Protein AF-A0A6N8CRA8-F1 (afdb_monomer_lite)

Secondary structure (DSSP, 8-state):
-EEEE-HHHHHHTT--GGGPPP-TT-SSTTGGGGEEEEEEEEETTEEEEEEEETTT--EEEEES--HHHHTTHHHHHHHHHHHHHHHTTB-HHHHHHHHHHH-S-EEEE---HHHHHHHHHHHHHHHHTGGG--SS-SEEHHHHHHHHTS-EE-STT-EE-HHHHHHHHHHHHHHTTTT-S----B---EEEEEEEEEETTEEEEEEEEEETT-BHHHHHHHHHHHTT----S--EEEE--TTSPPEEEE-S--HHHHTT--TTT-EEEEGGG-BHHHHTTT-S---

Foldseek 3Di:
DEEAEAPVLCVLLVPDPVQADDPPPCQDPPNLQLYWYWYWDAAPNWIKIWIARRQQRQIWIFTRDDSVVSPVVQVLVLVLVQLLCVLVQFDPVLSVLSDVVSDGYGYHHHDDPVVVVSVVVLVVLCNVVVVQDDPVGRTRRLSSVVQQQDWDDDPPPDIDRSVVSSQVSSQVSVCPVPPDDGDDGGDFDWDFDWAFDPDPPDTDIDTDTDTQSQFQVVVVVVVCVVVVHDPPDWDWKWADDPPDAIEIAGAPDDPVVCVPDDVVRYHYHHRSPHGNNVHCVPGVDMD

Radius of gyration: 21.14 Å; chains: 1; bounding box: 51×52×58 Å

Sequence (287 aa):
MLIQCTKVLLDKIEVKGSELVSSKGYEQFPHSFMAWHANFVTINRRKAIILMNNETRYSVVIYRPNNKDYSKIKDLIYQGITEALRMEGVRKEVIDAYMAKAGKISFSKTASRSMVAKMNNAVREVEFMQDYLDEETKIQRYISIVTGRLIQNCGDNESFYPIEKMLKCLSLVYGQDKKTAAIEVLDIDLYQLKIQINLEGHDIWRRVFVPSTYSFEHLHNIIQTVFDWKNSHLHHFVVEKAEKRPLKIVMDADPEALEYIDPEEIDIRQERFVALEEIFPKFSEII

Structure (mmCIF, N/CA/C/O backbone):
data_AF-A0A6N8CRA8-F1
#
_entry.id   AF-A0A6N8CRA8-F1
#
loop_
_atom_site.group_PDB
_atom_site.id
_atom_site.type_symbol
_atom_site.label_atom_id
_atom_site.label_alt_id
_atom_site.label_comp_id
_atom_site.label_asym_id
_atom_site.label_entity_id
_atom_site.label_seq_id
_atom_site.pdbx_PDB_ins_code
_atom_site.Cartn_x
_atom_site.Cartn_y
_atom_site.Cartn_z
_atom_site.occupancy
_atom_site.B_iso_or_equiv
_atom_site.auth_seq_id
_atom_site.auth_comp_id
_atom_site.auth_asym_id
_atom_site.auth_atom_id
_atom_site.pdbx_PDB_model_num
ATOM 1 N N . MET A 1 1 ? -14.191 -6.327 11.954 1.00 97.81 1 MET A N 1
ATOM 2 C CA . MET A 1 1 ? -12.788 -5.902 11.969 1.00 97.81 1 MET A CA 1
ATOM 3 C C . MET A 1 1 ? -12.698 -4.822 13.015 1.00 97.81 1 MET A C 1
ATOM 5 O O . MET A 1 1 ? -13.524 -3.911 12.976 1.00 97.81 1 MET A O 1
ATOM 9 N N . LEU A 1 2 ? -11.769 -4.928 13.960 1.00 98.38 2 LEU A N 1
ATOM 10 C CA . LEU A 1 2 ? -11.651 -3.919 15.007 1.00 98.38 2 LEU A CA 1
ATOM 11 C C . LEU A 1 2 ? -10.655 -2.834 14.592 1.00 98.38 2 LEU A C 1
ATOM 13 O O . LEU A 1 2 ? -9.499 -3.142 14.316 1.00 98.38 2 LEU A O 1
ATOM 17 N N . ILE A 1 3 ? -11.078 -1.571 14.603 1.00 98.44 3 ILE A N 1
ATOM 18 C CA . ILE A 1 3 ? -10.198 -0.425 14.356 1.00 98.44 3 ILE A CA 1
ATOM 19 C C . ILE A 1 3 ? -10.011 0.354 15.663 1.00 98.44 3 ILE A C 1
ATOM 21 O O . ILE A 1 3 ? -10.943 0.947 16.207 1.00 98.44 3 ILE A O 1
ATOM 25 N N . GLN A 1 4 ? -8.791 0.322 16.187 1.00 97.81 4 GLN A N 1
ATOM 26 C CA . GLN A 1 4 ? -8.392 0.910 17.460 1.00 97.81 4 GLN A CA 1
ATOM 27 C C . GLN A 1 4 ? -7.838 2.312 17.203 1.00 97.81 4 GLN A C 1
ATOM 29 O O . GLN A 1 4 ? -6.685 2.496 16.810 1.00 97.81 4 GLN A O 1
ATOM 34 N N . CYS A 1 5 ? -8.689 3.312 17.389 1.00 97.38 5 CYS A N 1
ATOM 35 C CA . CYS A 1 5 ? -8.427 4.673 16.945 1.00 97.38 5 CYS A CA 1
ATOM 36 C C . CYS A 1 5 ? -7.824 5.535 18.054 1.00 97.38 5 CYS A C 1
ATOM 38 O O . CYS A 1 5 ? -8.209 5.441 19.227 1.00 97.38 5 CYS A O 1
ATOM 40 N N . THR A 1 6 ? -6.934 6.451 17.669 1.00 95.62 6 THR A N 1
ATOM 41 C CA . THR A 1 6 ? -6.572 7.581 18.532 1.00 95.62 6 THR A CA 1
ATOM 42 C C . THR A 1 6 ? -7.783 8.478 18.786 1.00 95.62 6 THR A C 1
ATOM 44 O O . THR A 1 6 ? -8.721 8.528 17.989 1.00 95.62 6 THR A O 1
ATOM 47 N N . LYS A 1 7 ? -7.766 9.214 19.907 1.00 94.38 7 LYS A N 1
ATOM 48 C CA . LYS A 1 7 ? -8.858 10.134 20.264 1.00 94.38 7 LYS A CA 1
ATOM 49 C C . LYS A 1 7 ? -9.133 11.144 19.144 1.00 94.38 7 LYS A C 1
ATOM 51 O O . LYS A 1 7 ? -10.280 11.341 18.779 1.00 94.38 7 LYS A O 1
ATOM 56 N N . VAL A 1 8 ? -8.073 11.700 18.555 1.00 95.19 8 VAL A N 1
ATOM 57 C CA . VAL A 1 8 ? -8.171 12.672 17.456 1.00 95.19 8 VAL A CA 1
ATOM 58 C C . VAL A 1 8 ? -8.927 12.094 16.258 1.00 95.19 8 VAL A C 1
ATOM 60 O O . VAL A 1 8 ? -9.773 12.776 15.687 1.00 95.19 8 VAL A O 1
ATOM 63 N N . LEU A 1 9 ? -8.655 10.837 15.885 1.00 96.31 9 LEU A N 1
ATOM 64 C CA . LEU A 1 9 ? -9.380 10.189 14.797 1.00 96.31 9 LEU A CA 1
ATOM 65 C C . LEU A 1 9 ? -10.849 9.956 15.168 1.00 96.31 9 LEU A C 1
ATOM 67 O O . LEU A 1 9 ? -11.709 10.283 14.359 1.00 96.31 9 LEU A O 1
ATOM 71 N N . LEU A 1 10 ? -11.135 9.444 16.373 1.00 96.50 10 LEU A N 1
ATOM 72 C CA . LEU A 1 10 ? -12.509 9.217 16.852 1.00 96.50 10 LEU A CA 1
ATOM 73 C C . LEU A 1 10 ? -13.348 10.496 16.837 1.00 96.50 10 LEU A C 1
ATOM 75 O O . LEU A 1 10 ? -14.469 10.475 16.334 1.00 96.50 10 LEU A O 1
ATOM 79 N N . ASP A 1 11 ? -12.779 11.598 17.331 1.00 94.12 11 ASP A N 1
ATOM 80 C CA . ASP A 1 11 ? -13.426 12.910 17.336 1.00 94.12 11 ASP A CA 1
ATOM 81 C C . ASP A 1 11 ? -13.717 13.373 15.896 1.00 94.12 11 ASP A C 1
ATOM 83 O O . ASP A 1 11 ? -14.767 13.950 15.626 1.00 94.12 11 ASP A O 1
ATOM 87 N N . LYS A 1 12 ? -12.820 13.075 14.943 1.00 94.44 12 LYS A N 1
ATOM 88 C CA . LYS A 1 12 ? -12.965 13.477 13.537 1.00 94.44 12 LYS A CA 1
ATOM 89 C C . LYS A 1 12 ? -14.012 12.672 12.761 1.00 94.44 12 LYS A C 1
ATOM 91 O O . LYS A 1 12 ? -14.624 13.222 11.850 1.00 94.44 12 LYS A O 1
ATOM 96 N N . ILE A 1 13 ? -14.200 11.395 13.098 1.00 95.25 13 ILE A N 1
ATOM 97 C CA . ILE A 1 13 ? -15.223 10.521 12.491 1.00 95.25 13 ILE A CA 1
ATOM 98 C C . ILE A 1 13 ? -16.550 10.527 13.264 1.00 95.25 13 ILE A C 1
ATOM 100 O O . ILE A 1 13 ? -17.454 9.773 12.917 1.00 95.25 13 ILE A O 1
ATOM 104 N N . GLU A 1 14 ? -16.652 11.355 14.309 1.00 92.94 14 GLU A N 1
ATOM 105 C CA . GLU A 1 14 ? -17.867 11.602 15.098 1.00 92.94 14 GLU A CA 1
ATOM 106 C C . GLU A 1 14 ? -18.487 10.340 15.733 1.00 92.94 14 GLU A C 1
ATOM 108 O O . GLU A 1 14 ? -19.688 10.280 16.001 1.00 92.94 14 GLU A O 1
ATOM 113 N N . VAL A 1 15 ? -17.669 9.322 16.027 1.00 89.44 15 VAL A N 1
ATOM 114 C CA . VAL A 1 15 ? -18.146 8.087 16.667 1.00 89.44 15 VAL A CA 1
ATOM 115 C C . VAL A 1 15 ? -18.389 8.335 18.152 1.00 89.44 15 VAL A C 1
ATOM 117 O O . VAL A 1 15 ? -17.472 8.668 18.909 1.00 89.44 15 VAL A O 1
ATOM 120 N N . LYS A 1 16 ? -19.632 8.130 18.596 1.00 87.38 16 LYS A N 1
ATOM 121 C CA . LYS A 1 16 ? -20.012 8.322 20.000 1.00 87.38 16 LYS A CA 1
ATOM 122 C C . LYS A 1 16 ? -19.379 7.258 20.888 1.00 87.38 16 LYS A C 1
ATOM 124 O O . LYS A 1 16 ? -19.257 6.095 20.515 1.00 87.38 16 LYS A O 1
ATOM 129 N N . GLY A 1 17 ? -19.066 7.629 22.130 1.00 84.69 17 GLY A N 1
ATOM 130 C CA . GLY A 1 17 ? -18.484 6.704 23.108 1.00 84.69 17 GLY A CA 1
ATOM 131 C C . GLY A 1 17 ? -19.324 5.443 23.362 1.00 84.69 17 GLY A C 1
ATOM 132 O O . GLY A 1 17 ? -18.753 4.391 23.621 1.00 84.69 17 GLY A O 1
ATOM 133 N N . SER A 1 18 ? -20.652 5.532 23.236 1.00 87.62 18 SER A N 1
ATOM 134 C CA . SER A 1 18 ? -21.587 4.404 23.360 1.00 87.62 18 SER A CA 1
ATOM 135 C C . SER A 1 18 ? -21.505 3.391 22.214 1.00 87.62 18 SER A C 1
ATOM 137 O O . SER A 1 18 ? -21.967 2.267 22.367 1.00 87.62 18 SER A O 1
ATOM 139 N N . GLU A 1 19 ? -20.948 3.783 21.067 1.00 91.94 19 GLU A N 1
ATOM 140 C CA . GLU A 1 19 ? -20.771 2.925 19.888 1.00 91.94 19 GLU A CA 1
ATOM 141 C C . GLU A 1 19 ? -19.406 2.220 19.888 1.00 91.94 19 GLU A C 1
ATOM 143 O O . GLU A 1 19 ? -19.159 1.334 19.065 1.00 91.94 19 GLU A O 1
ATOM 148 N N . LEU A 1 20 ? -18.508 2.611 20.801 1.00 95.25 20 LEU A N 1
ATOM 149 C CA . LEU A 1 20 ? -17.184 2.018 20.915 1.00 95.25 20 LEU A CA 1
ATOM 150 C C . LEU A 1 20 ? -17.265 0.644 21.574 1.00 95.25 20 LEU A C 1
ATOM 152 O O . LEU A 1 20 ? -17.823 0.482 22.659 1.00 95.25 20 LEU A O 1
ATOM 156 N N . VAL A 1 21 ? -16.630 -0.337 20.943 1.00 95.94 21 VAL A N 1
ATOM 157 C CA . VAL A 1 21 ? -16.497 -1.685 21.495 1.00 95.94 21 VAL A CA 1
ATOM 158 C C . VAL A 1 21 ? -15.222 -1.810 22.332 1.00 95.94 21 VAL A C 1
ATOM 160 O O . VAL A 1 21 ? -14.301 -0.993 22.241 1.00 95.94 21 VAL A O 1
ATOM 163 N N . SER A 1 22 ? -15.159 -2.846 23.168 1.00 92.75 22 SER A N 1
ATOM 164 C CA . SER A 1 22 ? -13.951 -3.169 23.931 1.00 92.75 22 SER A CA 1
ATOM 165 C C . SER A 1 22 ? -12.829 -3.638 23.003 1.00 92.75 22 SER A C 1
ATOM 167 O O . SER A 1 22 ? -13.064 -4.417 22.083 1.00 92.75 22 SER A O 1
ATOM 169 N N . SER A 1 23 ? -11.599 -3.210 23.288 1.00 91.25 23 SER A N 1
ATOM 170 C CA . SER A 1 23 ? -10.391 -3.737 22.646 1.00 91.25 23 SER A CA 1
ATOM 171 C C . SER A 1 23 ? -9.924 -5.076 23.223 1.00 91.25 23 SER A C 1
ATOM 173 O O . SER A 1 23 ? -9.075 -5.719 22.608 1.00 91.25 23 SER A O 1
ATOM 175 N N . LYS A 1 24 ? -10.470 -5.497 24.376 1.00 90.88 24 LYS A N 1
ATOM 176 C CA . LYS A 1 24 ? -10.107 -6.763 25.029 1.00 90.88 24 LYS A CA 1
ATOM 177 C C . LYS A 1 24 ? -10.433 -7.960 24.137 1.00 90.88 24 LYS A C 1
ATOM 179 O O . LYS A 1 24 ? -11.538 -8.038 23.605 1.00 90.88 24 LYS A O 1
ATOM 184 N N . GLY A 1 25 ? -9.503 -8.904 24.046 1.00 90.69 25 GLY A N 1
ATOM 185 C CA . GLY A 1 25 ? -9.614 -10.120 23.237 1.00 90.69 25 GLY A CA 1
ATOM 186 C C . GLY A 1 25 ? -8.932 -10.024 21.869 1.00 90.69 25 GLY A C 1
ATOM 187 O O . GLY A 1 25 ? -8.897 -11.018 21.151 1.00 90.69 25 GLY A O 1
ATOM 188 N N . TYR A 1 26 ? -8.369 -8.862 21.517 1.00 94.12 26 TYR A N 1
ATOM 189 C CA . TYR A 1 26 ? -7.659 -8.612 20.255 1.00 94.12 26 TYR A CA 1
ATOM 190 C C . TYR A 1 26 ? -6.137 -8.481 20.434 1.00 94.12 26 TYR A C 1
ATOM 192 O O . TYR A 1 26 ? -5.441 -7.964 19.561 1.00 94.12 26 TYR A O 1
ATOM 200 N N . GLU A 1 27 ? -5.601 -8.915 21.575 1.00 92.00 27 GLU A N 1
ATOM 201 C CA . GLU A 1 27 ? -4.177 -8.803 21.904 1.00 92.00 27 GLU A CA 1
ATOM 202 C C . GLU A 1 27 ? -3.316 -9.916 21.296 1.00 92.00 27 GLU A C 1
ATOM 204 O O . GLU A 1 27 ? -2.107 -9.739 21.168 1.00 92.00 27 GLU A O 1
ATOM 209 N N . GLN A 1 28 ? -3.917 -11.052 20.935 1.00 93.25 28 GLN A N 1
ATOM 210 C CA . GLN A 1 28 ? -3.209 -12.246 20.469 1.00 93.25 28 GLN A CA 1
ATOM 211 C C . GLN A 1 28 ? -3.798 -12.785 19.166 1.00 93.25 28 GLN A C 1
ATOM 213 O O . GLN A 1 28 ? -4.979 -12.581 18.862 1.00 93.25 28 GLN A O 1
ATOM 218 N N . PHE A 1 29 ? -2.970 -13.509 18.413 1.00 94.06 29 PHE A N 1
ATOM 219 C CA . PHE A 1 29 ? -3.386 -14.200 17.198 1.00 94.06 29 PHE A CA 1
ATOM 220 C C . PHE A 1 29 ? -4.458 -15.262 17.527 1.00 94.06 29 PHE A C 1
ATOM 222 O O . PHE A 1 29 ? -4.317 -15.962 18.530 1.00 94.06 29 PHE A O 1
ATOM 229 N N . PRO A 1 30 ? -5.526 -15.420 16.717 1.00 93.75 30 PRO A N 1
ATOM 230 C CA . PRO A 1 30 ? -5.766 -14.779 15.419 1.00 93.75 30 PRO A CA 1
ATOM 231 C C . PRO A 1 30 ? -6.461 -13.411 15.490 1.00 93.75 30 PRO A C 1
ATOM 233 O O . PRO A 1 30 ? -6.492 -12.698 14.491 1.00 93.75 30 PRO A O 1
ATOM 236 N N . HIS A 1 31 ? -7.012 -13.011 16.638 1.00 95.75 31 HIS A N 1
ATOM 237 C CA . HIS A 1 31 ? -7.801 -11.778 16.738 1.00 95.75 31 HIS A CA 1
ATOM 238 C C . HIS A 1 31 ? -6.959 -10.514 16.528 1.00 95.75 31 HIS A C 1
ATOM 240 O O . HIS A 1 31 ? -7.420 -9.587 15.867 1.00 95.75 31 HIS A O 1
ATOM 246 N N . SER A 1 32 ? -5.707 -10.487 16.997 1.00 96.69 32 SER A N 1
ATOM 247 C CA . SER A 1 32 ? -4.753 -9.406 16.698 1.00 96.69 32 SER A CA 1
ATOM 248 C C . SER A 1 32 ? -4.599 -9.169 15.194 1.00 96.69 32 SER A C 1
ATOM 250 O O . SER A 1 32 ? -4.453 -8.034 14.761 1.00 96.69 32 SER A O 1
ATOM 252 N N . PHE A 1 33 ? -4.709 -10.204 14.363 1.00 97.81 33 PHE A N 1
ATOM 253 C CA . PHE A 1 33 ? -4.610 -10.062 12.913 1.00 97.81 33 PHE A CA 1
ATOM 254 C C . PHE A 1 33 ? -5.860 -9.419 12.280 1.00 97.81 33 PHE A C 1
ATOM 256 O O . PHE A 1 33 ? -5.789 -8.793 11.219 1.00 97.81 33 PHE A O 1
ATOM 263 N N . MET A 1 34 ? -7.005 -9.519 12.958 1.00 97.50 34 MET A N 1
ATOM 264 C CA . MET A 1 34 ? -8.284 -8.899 12.585 1.00 97.50 34 MET A CA 1
ATOM 265 C C . MET A 1 34 ? -8.464 -7.492 13.182 1.00 97.50 34 MET A C 1
ATOM 267 O O . MET A 1 34 ? -9.527 -6.877 13.014 1.00 97.50 34 MET A O 1
ATOM 271 N N . ALA A 1 35 ? -7.448 -6.994 13.891 1.00 98.00 35 ALA A N 1
ATOM 272 C CA . ALA A 1 35 ? -7.419 -5.668 14.483 1.00 98.00 35 ALA A CA 1
ATOM 273 C C . ALA A 1 35 ? -6.337 -4.784 13.860 1.00 98.00 35 ALA A C 1
ATOM 275 O O . ALA A 1 35 ? -5.232 -5.224 13.543 1.00 98.00 35 ALA A O 1
ATOM 276 N N . TRP A 1 36 ? -6.663 -3.503 13.746 1.00 98.50 36 TRP A N 1
ATOM 277 C CA . TRP A 1 36 ? -5.772 -2.467 13.242 1.00 98.50 36 TRP A CA 1
ATOM 278 C C . TRP A 1 36 ? -5.763 -1.296 14.213 1.00 98.50 36 TRP A C 1
ATOM 280 O O . TRP A 1 36 ? -6.810 -0.936 14.748 1.00 98.50 36 TRP A O 1
ATOM 290 N N . HIS A 1 37 ? -4.612 -0.666 14.419 1.00 98.06 37 HIS A N 1
ATOM 291 C CA . HIS A 1 37 ? -4.563 0.673 14.998 1.00 98.06 37 HIS A CA 1
ATOM 292 C C . HIS A 1 37 ? -4.692 1.707 13.892 1.00 98.06 37 HIS A C 1
ATOM 294 O O . HIS A 1 37 ? -4.149 1.513 12.809 1.00 98.06 37 HIS A O 1
ATOM 300 N N . ALA A 1 38 ? -5.389 2.805 14.175 1.00 98.19 38 ALA A N 1
ATOM 301 C CA . ALA A 1 38 ? -5.525 3.912 13.242 1.00 98.19 38 ALA A CA 1
ATOM 302 C C . ALA A 1 38 ? -5.208 5.250 13.915 1.00 98.19 38 ALA A C 1
ATOM 304 O O . ALA A 1 38 ? -5.687 5.543 15.017 1.00 98.19 38 ALA A O 1
ATOM 305 N N . ASN A 1 39 ? -4.411 6.075 13.237 1.00 97.94 39 ASN A N 1
ATOM 306 C CA . ASN A 1 39 ? -4.032 7.404 13.701 1.00 97.94 39 ASN A CA 1
ATOM 307 C C . ASN A 1 39 ? -4.326 8.464 12.635 1.00 97.94 39 ASN A C 1
ATOM 309 O O . ASN A 1 39 ? -4.134 8.220 11.447 1.00 97.94 39 ASN A O 1
ATOM 313 N N . PHE A 1 40 ? -4.772 9.641 13.074 1.00 97.75 40 PHE A N 1
ATOM 314 C CA . PHE A 1 40 ? -4.993 10.809 12.227 1.00 97.75 40 PHE A CA 1
ATOM 315 C C . PHE A 1 40 ? -3.842 11.794 12.415 1.00 97.75 40 PHE A C 1
ATOM 317 O O . PHE A 1 40 ? -3.688 12.375 13.491 1.00 97.75 40 PHE A O 1
ATOM 324 N N . VAL A 1 41 ? -3.036 11.975 11.373 1.00 97.56 41 VAL A N 1
ATOM 325 C CA . VAL A 1 41 ? -1.783 12.740 11.415 1.00 97.56 41 VAL A CA 1
ATOM 326 C C . VAL A 1 41 ? -1.729 13.784 10.302 1.00 97.56 41 VAL A C 1
ATOM 328 O O . VAL A 1 41 ? -2.644 13.902 9.481 1.00 97.56 41 VAL A O 1
ATOM 331 N N . THR A 1 42 ? -0.681 14.608 10.312 1.00 97.00 42 THR A N 1
ATOM 332 C CA . THR A 1 42 ? -0.409 15.579 9.248 1.00 97.00 42 THR A CA 1
ATOM 333 C C . THR A 1 42 ? 0.961 15.282 8.656 1.00 97.00 42 THR A C 1
ATOM 335 O O . THR A 1 42 ? 1.944 15.425 9.367 1.00 97.00 42 THR A O 1
ATOM 338 N N . ILE A 1 43 ? 1.010 14.908 7.379 1.00 94.06 43 ILE A N 1
ATOM 339 C CA . ILE A 1 43 ? 2.238 14.638 6.617 1.00 94.06 43 ILE A CA 1
ATOM 340 C C . ILE A 1 43 ? 2.322 15.682 5.514 1.00 94.06 43 ILE A C 1
ATOM 342 O O . ILE A 1 43 ? 1.315 15.948 4.861 1.00 94.06 43 ILE A O 1
ATOM 346 N N . ASN A 1 44 ? 3.474 16.334 5.360 1.00 88.62 44 ASN A N 1
ATOM 347 C CA . ASN A 1 44 ? 3.687 17.410 4.387 1.00 88.62 44 ASN A CA 1
ATOM 348 C C . ASN A 1 44 ? 2.528 18.437 4.323 1.00 88.62 44 ASN A C 1
ATOM 350 O O . ASN A 1 44 ? 1.972 18.745 3.271 1.00 88.62 44 ASN A O 1
ATOM 354 N N . ARG A 1 45 ? 2.085 18.932 5.492 1.00 90.38 45 ARG A N 1
ATOM 355 C CA . ARG A 1 45 ? 0.950 19.878 5.653 1.00 90.38 45 ARG A CA 1
ATOM 356 C C . ARG A 1 45 ? -0.424 19.350 5.197 1.00 90.38 45 ARG A C 1
ATOM 358 O O . ARG A 1 45 ? -1.410 20.089 5.250 1.00 90.38 45 ARG A O 1
ATOM 365 N N . ARG A 1 46 ? -0.541 18.082 4.804 1.00 94.88 46 ARG A N 1
ATOM 366 C CA . ARG A 1 46 ? -1.790 17.411 4.423 1.00 94.88 46 ARG A CA 1
ATOM 367 C C . ARG A 1 46 ? -2.222 16.417 5.495 1.00 94.88 46 ARG A C 1
ATOM 369 O O . ARG A 1 46 ? -1.407 15.864 6.222 1.00 94.88 46 ARG A O 1
ATOM 376 N N . LYS A 1 47 ? -3.529 16.193 5.628 1.00 96.75 47 LYS A N 1
ATOM 377 C CA . LYS A 1 47 ? -4.070 15.223 6.592 1.00 96.75 47 LYS A CA 1
ATOM 378 C C . LYS A 1 47 ? -3.963 13.802 6.049 1.00 96.75 47 LYS A C 1
ATOM 380 O O . LYS A 1 47 ? -4.216 13.586 4.868 1.00 96.75 47 LYS A O 1
ATOM 385 N N . ALA A 1 48 ? -3.659 12.850 6.923 1.00 98.06 48 ALA A N 1
ATOM 386 C CA . ALA A 1 48 ? -3.587 11.431 6.599 1.00 98.06 48 ALA A CA 1
ATOM 387 C C . ALA A 1 48 ? -4.198 10.587 7.724 1.00 98.06 48 ALA A C 1
ATOM 389 O O . ALA A 1 48 ? -4.109 10.946 8.901 1.00 98.06 48 ALA A O 1
ATOM 390 N N . ILE A 1 49 ? -4.804 9.460 7.361 1.00 98.44 49 ILE A N 1
ATOM 391 C CA . ILE A 1 49 ? -5.158 8.382 8.283 1.00 98.44 49 ILE A CA 1
ATOM 392 C C . ILE A 1 49 ? -4.229 7.218 7.971 1.00 98.44 49 ILE A C 1
ATOM 394 O O . ILE A 1 49 ? -4.264 6.684 6.866 1.00 98.44 49 ILE A O 1
ATOM 398 N N . ILE A 1 50 ? -3.413 6.831 8.942 1.00 98.50 50 ILE A N 1
ATOM 399 C CA . ILE A 1 50 ? -2.535 5.667 8.828 1.00 98.50 50 ILE A CA 1
ATOM 400 C C . ILE A 1 50 ? -3.163 4.547 9.636 1.00 98.50 50 ILE A C 1
ATOM 402 O O . ILE A 1 50 ? -3.516 4.751 10.800 1.00 98.50 50 ILE A O 1
ATOM 406 N N . LEU A 1 51 ? -3.294 3.382 9.018 1.00 98.62 51 LEU A N 1
ATOM 407 C CA . LEU A 1 51 ? -3.677 2.140 9.659 1.00 98.62 51 LEU A CA 1
ATOM 408 C C . LEU A 1 51 ? -2.463 1.226 9.749 1.00 98.62 51 LEU A C 1
ATOM 410 O O . LEU A 1 51 ? -1.705 1.129 8.793 1.00 98.62 51 LEU A O 1
ATOM 414 N N . MET A 1 52 ? -2.317 0.522 10.865 1.00 98.38 52 MET A N 1
ATOM 415 C CA . MET A 1 52 ? -1.274 -0.477 11.076 1.00 98.38 52 MET A CA 1
ATOM 416 C C . MET A 1 52 ? -1.903 -1.757 11.624 1.00 98.38 52 MET A C 1
ATOM 418 O O . MET A 1 52 ? -2.604 -1.718 12.639 1.00 98.38 52 MET A O 1
ATOM 422 N N . ASN A 1 53 ? -1.633 -2.898 10.993 1.00 98.50 53 ASN A N 1
ATOM 423 C CA . ASN A 1 53 ? -2.132 -4.185 11.467 1.00 98.50 53 ASN A CA 1
ATOM 424 C C . ASN A 1 53 ? -1.490 -4.559 12.818 1.00 98.50 53 ASN A C 1
ATOM 426 O O . ASN A 1 53 ? -0.267 -4.473 13.004 1.00 98.50 53 ASN A O 1
ATOM 430 N N . ASN A 1 54 ? -2.306 -5.003 13.776 1.00 96.88 54 ASN A N 1
ATOM 431 C CA . ASN A 1 54 ? -1.843 -5.279 15.137 1.00 96.88 54 ASN A CA 1
ATOM 432 C C . ASN A 1 54 ? -0.986 -6.539 15.259 1.00 96.88 54 ASN A C 1
ATOM 434 O O . ASN A 1 54 ? -0.211 -6.640 16.212 1.00 96.88 54 ASN A O 1
ATOM 438 N N . GLU A 1 55 ? -1.063 -7.465 14.313 1.00 96.62 55 GLU A N 1
ATOM 439 C CA . GLU A 1 55 ? -0.205 -8.646 14.291 1.00 96.62 55 GLU A CA 1
ATOM 440 C C . GLU A 1 55 ? 1.054 -8.400 13.454 1.00 96.62 55 GLU A C 1
ATOM 442 O O . GLU A 1 55 ? 2.166 -8.703 13.892 1.00 96.62 55 GLU A O 1
ATOM 447 N N . THR A 1 56 ? 0.896 -7.800 12.274 1.00 97.31 56 THR A N 1
ATOM 448 C CA . THR A 1 56 ? 1.937 -7.801 11.235 1.00 97.31 56 THR A CA 1
ATOM 449 C C . THR A 1 56 ? 2.667 -6.482 11.075 1.00 97.31 56 THR A C 1
ATOM 451 O O . THR A 1 56 ? 3.669 -6.454 10.381 1.00 97.31 56 THR A O 1
ATOM 454 N N . ARG A 1 57 ? 2.190 -5.390 11.688 1.00 97.25 57 ARG A N 1
ATOM 455 C CA . ARG A 1 57 ? 2.695 -4.016 11.468 1.00 97.25 57 ARG A CA 1
ATOM 456 C C . ARG A 1 57 ? 2.544 -3.496 10.034 1.00 97.25 57 ARG A C 1
ATOM 458 O O . ARG A 1 57 ? 2.966 -2.380 9.764 1.00 97.25 57 ARG A O 1
ATOM 465 N N . TYR A 1 58 ? 1.914 -4.255 9.138 1.00 98.31 58 TYR A N 1
ATOM 466 C CA . TYR A 1 58 ? 1.677 -3.810 7.769 1.00 98.31 58 TYR A CA 1
ATOM 467 C C . TYR A 1 58 ? 0.810 -2.551 7.775 1.00 98.31 58 TYR A C 1
ATOM 469 O O . TYR A 1 58 ? -0.176 -2.494 8.520 1.00 98.31 58 TYR A O 1
ATOM 477 N N . SER A 1 59 ? 1.188 -1.561 6.970 1.00 98.12 59 SER A N 1
ATOM 478 C CA . SER A 1 59 ? 0.597 -0.227 7.016 1.00 98.12 59 SER A CA 1
ATOM 479 C C . SER A 1 59 ? -0.227 0.083 5.772 1.00 98.12 59 SER A C 1
ATOM 481 O O . SER A 1 59 ? 0.124 -0.296 4.660 1.00 98.12 59 SER A O 1
ATOM 483 N N . VAL A 1 60 ? -1.339 0.788 5.967 1.00 98.50 60 VAL A N 1
ATOM 484 C CA . VAL A 1 60 ? -2.241 1.268 4.910 1.00 98.50 60 VAL A CA 1
ATOM 485 C C . VAL A 1 60 ? -2.515 2.743 5.155 1.00 98.50 60 VAL A C 1
ATOM 487 O O . VAL A 1 60 ? -2.763 3.143 6.293 1.00 98.50 60 VAL A O 1
ATOM 490 N N . VAL A 1 61 ? -2.485 3.560 4.103 1.00 98.44 61 VAL A N 1
ATOM 491 C CA . VAL A 1 61 ? -2.645 5.013 4.227 1.00 98.44 61 VAL A CA 1
ATOM 492 C C . VAL A 1 61 ? -3.845 5.500 3.417 1.00 98.44 61 VAL A C 1
ATOM 494 O O . VAL A 1 61 ? -3.988 5.205 2.231 1.00 98.44 61 VAL A O 1
ATOM 497 N N . ILE A 1 62 ? -4.703 6.280 4.076 1.00 98.38 62 ILE A N 1
ATOM 498 C CA . ILE A 1 62 ? -5.750 7.086 3.445 1.00 98.38 62 ILE A CA 1
ATOM 499 C C . ILE A 1 62 ? -5.298 8.546 3.519 1.00 98.38 62 ILE A C 1
ATOM 501 O O . ILE A 1 62 ? -5.250 9.144 4.598 1.00 98.38 62 ILE A O 1
ATOM 505 N N . TYR A 1 63 ? -4.957 9.126 2.377 1.00 97.69 63 TYR A N 1
ATOM 506 C CA . TYR A 1 63 ? -4.373 10.456 2.270 1.00 97.69 63 TYR A CA 1
ATOM 507 C C . TYR A 1 63 ? -5.402 11.502 1.842 1.00 97.69 63 TYR A C 1
ATOM 509 O O . TYR A 1 63 ? -6.342 11.220 1.100 1.00 97.69 63 TYR A O 1
ATOM 517 N N . ARG A 1 64 ? -5.242 12.723 2.363 1.00 96.56 64 ARG A N 1
ATOM 518 C CA . ARG A 1 64 ? -6.094 13.891 2.088 1.00 96.56 64 ARG A CA 1
ATOM 519 C C . ARG A 1 64 ? -7.611 13.625 2.212 1.00 96.56 64 ARG A C 1
ATOM 521 O O . ARG A 1 64 ? -8.367 14.116 1.367 1.00 96.56 64 ARG A O 1
ATOM 528 N N . PRO A 1 65 ? -8.103 12.912 3.251 1.00 96.38 65 PRO A N 1
ATOM 529 C CA . PRO A 1 65 ? -9.541 12.775 3.438 1.00 96.38 65 PRO A CA 1
ATOM 530 C C . PRO A 1 65 ? -10.169 14.152 3.694 1.00 96.38 65 PRO A C 1
ATOM 532 O O . PRO A 1 65 ? -9.636 14.967 4.453 1.00 96.38 65 PRO A O 1
ATOM 535 N N . ASN A 1 66 ? -11.309 14.409 3.064 1.00 94.00 66 ASN A N 1
ATOM 536 C CA . ASN A 1 66 ? -12.131 15.597 3.266 1.00 94.00 66 ASN A CA 1
ATOM 537 C C . ASN A 1 66 ? -13.308 15.303 4.216 1.00 94.00 66 ASN A C 1
ATOM 539 O O . ASN A 1 66 ? -13.532 14.171 4.634 1.00 94.00 66 ASN A O 1
ATOM 543 N N . ASN A 1 67 ? -14.106 16.325 4.544 1.00 92.25 67 ASN A N 1
ATOM 544 C CA . ASN A 1 67 ? -15.201 16.180 5.510 1.00 92.25 67 ASN A CA 1
ATOM 545 C C . ASN A 1 67 ? -16.257 15.121 5.126 1.00 92.25 67 ASN A C 1
ATOM 547 O O . ASN A 1 67 ? -16.807 14.475 6.012 1.00 92.25 67 ASN A O 1
ATOM 551 N N . LYS A 1 68 ? -16.519 14.906 3.830 1.00 93.44 68 LYS A N 1
ATOM 552 C CA . LYS A 1 68 ? -17.464 13.879 3.353 1.00 93.44 68 LYS A CA 1
ATOM 553 C C . LYS A 1 68 ? -16.888 12.465 3.443 1.00 93.44 68 LYS A C 1
ATOM 555 O O . LYS A 1 68 ? -17.648 11.504 3.437 1.00 93.44 68 LYS A O 1
ATOM 560 N N . ASP A 1 69 ? -15.567 12.332 3.502 1.00 95.88 69 ASP A N 1
ATOM 561 C CA . ASP A 1 69 ? -14.896 11.035 3.561 1.00 95.88 69 ASP A CA 1
ATOM 562 C C . ASP A 1 69 ? -14.997 10.413 4.959 1.00 95.88 69 ASP A C 1
ATOM 564 O O . ASP A 1 69 ? -15.087 9.194 5.084 1.00 95.88 69 ASP A O 1
ATOM 568 N N . TYR A 1 70 ? -15.052 11.228 6.019 1.00 94.75 70 TYR A N 1
ATOM 569 C CA . TYR A 1 70 ? -15.139 10.720 7.394 1.00 94.75 70 TYR A CA 1
ATOM 570 C C . TYR A 1 70 ? -16.437 9.956 7.666 1.00 94.75 70 TYR A C 1
ATOM 572 O O . TYR A 1 70 ? -16.406 8.943 8.359 1.00 94.75 70 TYR A O 1
ATOM 580 N N . SER A 1 71 ? -17.558 10.361 7.060 1.00 92.94 71 SER A N 1
ATOM 581 C CA . SER A 1 71 ? -18.816 9.606 7.163 1.00 92.94 71 SER A CA 1
ATOM 582 C C . SER A 1 71 ? -18.777 8.272 6.406 1.00 92.94 71 SER A C 1
ATOM 584 O O . SER A 1 71 ? -19.557 7.372 6.707 1.00 92.94 71 SER A O 1
ATOM 586 N N . LYS A 1 72 ? -17.833 8.113 5.469 1.00 96.00 72 LYS A N 1
ATOM 587 C CA . LYS A 1 72 ? -17.584 6.893 4.683 1.00 96.00 72 LYS A CA 1
ATOM 588 C C . LYS A 1 72 ? -16.307 6.171 5.107 1.00 96.00 72 LYS A C 1
ATOM 590 O O . LYS A 1 72 ? -15.776 5.347 4.365 1.00 96.00 72 LYS A O 1
ATOM 595 N N . ILE A 1 73 ? -15.790 6.457 6.303 1.00 97.31 73 ILE A N 1
ATOM 596 C CA . ILE A 1 73 ? -14.471 5.969 6.714 1.00 97.31 73 ILE A CA 1
ATOM 597 C C . ILE A 1 73 ? -14.380 4.438 6.727 1.00 97.31 73 ILE A C 1
ATOM 599 O O . ILE A 1 73 ? -13.338 3.886 6.394 1.00 97.31 73 ILE A O 1
ATOM 603 N N . LYS A 1 74 ? -15.472 3.736 7.058 1.00 97.94 74 LYS A N 1
ATOM 604 C CA . LYS A 1 74 ? -15.503 2.266 7.030 1.00 97.94 74 LYS A CA 1
ATOM 605 C C . LYS A 1 74 ? -15.265 1.731 5.616 1.00 97.94 74 LYS A C 1
ATOM 607 O O . LYS A 1 74 ? -14.486 0.797 5.456 1.00 97.94 74 LYS A O 1
ATOM 612 N N . ASP A 1 75 ? -15.869 2.362 4.612 1.00 97.94 75 ASP A N 1
ATOM 613 C CA . ASP A 1 75 ? -15.702 1.980 3.209 1.00 97.94 75 ASP A CA 1
ATOM 614 C C . ASP A 1 75 ? -14.273 2.265 2.741 1.00 97.94 75 ASP A C 1
ATOM 616 O O . ASP A 1 75 ? -13.655 1.417 2.108 1.00 97.94 75 ASP A O 1
ATOM 620 N N . LEU A 1 76 ? -13.710 3.419 3.117 1.00 98.19 76 LEU A N 1
ATOM 621 C CA . LEU A 1 76 ? -12.328 3.771 2.775 1.00 98.19 76 LEU A CA 1
ATOM 622 C C . LEU A 1 76 ? -11.302 2.843 3.430 1.00 98.19 76 LEU A C 1
ATOM 624 O O . LEU A 1 76 ? -10.313 2.496 2.794 1.00 98.19 76 LEU A O 1
ATOM 628 N N . ILE A 1 77 ? -11.530 2.411 4.673 1.00 98.56 77 ILE A N 1
ATOM 629 C CA . ILE A 1 77 ? -10.677 1.423 5.349 1.00 98.56 77 ILE A CA 1
ATOM 630 C C . ILE A 1 77 ? -10.765 0.072 4.638 1.00 98.56 77 ILE A C 1
ATOM 632 O O . ILE A 1 77 ? -9.736 -0.538 4.352 1.00 98.56 77 ILE A O 1
ATOM 636 N N . TYR A 1 78 ? -11.984 -0.382 4.334 1.00 98.31 78 TYR A N 1
ATOM 637 C CA . TYR A 1 78 ? -12.205 -1.637 3.620 1.00 98.31 78 TYR A CA 1
ATOM 638 C C . TYR A 1 78 ? -11.501 -1.634 2.259 1.00 98.31 78 TYR A C 1
ATOM 640 O O . TYR A 1 78 ? -10.754 -2.561 1.942 1.00 98.31 78 TYR A O 1
ATOM 648 N N . GLN A 1 79 ? -11.706 -0.573 1.474 1.00 98.06 79 GLN A N 1
ATOM 649 C CA . GLN A 1 79 ? -11.074 -0.402 0.169 1.00 98.06 79 GLN A CA 1
ATOM 650 C C . GLN A 1 79 ? -9.556 -0.291 0.310 1.00 98.06 79 GLN A C 1
ATOM 652 O O . GLN A 1 79 ? -8.840 -1.005 -0.376 1.00 98.06 79 GLN A O 1
ATOM 657 N N . GLY A 1 80 ? -9.054 0.521 1.244 1.00 98.00 80 GLY A N 1
ATOM 658 C CA . GLY A 1 80 ? -7.619 0.712 1.447 1.00 98.00 80 GLY A CA 1
ATOM 659 C C . GLY A 1 80 ? -6.877 -0.584 1.763 1.00 98.00 80 GLY A C 1
ATOM 660 O O . GLY A 1 80 ? -5.852 -0.866 1.151 1.00 98.00 80 GLY A O 1
ATOM 661 N N . ILE A 1 81 ? -7.411 -1.405 2.673 1.00 98.44 81 ILE A N 1
ATOM 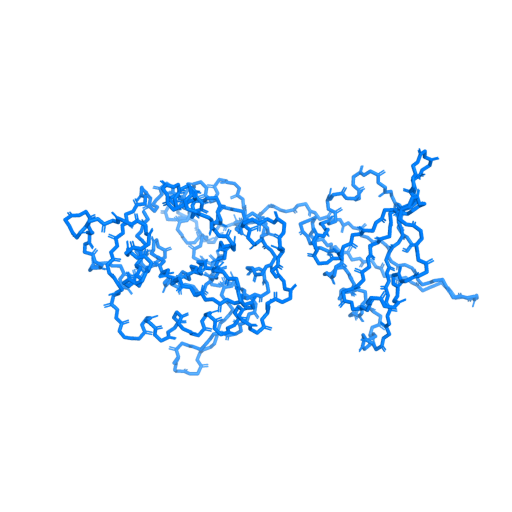662 C CA . ILE A 1 81 ? -6.814 -2.709 2.999 1.00 98.44 81 ILE A CA 1
ATOM 663 C C . ILE A 1 81 ? -6.923 -3.668 1.805 1.00 98.44 81 ILE A C 1
ATOM 665 O O . ILE A 1 81 ? -5.964 -4.372 1.506 1.00 98.44 81 ILE A O 1
ATOM 669 N N . THR A 1 82 ? -8.070 -3.695 1.116 1.00 97.62 82 THR A N 1
ATOM 670 C CA . THR A 1 82 ? -8.279 -4.559 -0.060 1.00 97.62 82 THR A CA 1
ATOM 671 C C . THR A 1 82 ? -7.277 -4.243 -1.166 1.00 97.62 82 THR A C 1
ATOM 673 O O . THR A 1 82 ? -6.606 -5.147 -1.653 1.00 97.62 82 THR A O 1
ATOM 676 N N . GLU A 1 83 ? -7.155 -2.971 -1.544 1.00 95.25 83 GLU A N 1
ATOM 677 C CA . GLU A 1 83 ? -6.263 -2.532 -2.617 1.00 95.25 83 GLU A CA 1
ATOM 678 C C . GLU A 1 83 ? -4.795 -2.754 -2.246 1.00 95.25 83 GLU A C 1
ATOM 680 O O . GLU A 1 83 ? -4.041 -3.275 -3.060 1.00 95.25 83 GLU A O 1
ATOM 685 N N . ALA A 1 84 ? -4.393 -2.468 -1.002 1.00 95.94 84 ALA A N 1
ATOM 686 C CA . ALA A 1 84 ? -3.026 -2.737 -0.557 1.00 95.94 84 ALA A CA 1
ATOM 687 C C . ALA A 1 84 ? -2.667 -4.233 -0.646 1.00 95.94 84 ALA A C 1
ATOM 689 O O . ALA A 1 84 ? -1.603 -4.581 -1.146 1.00 95.94 84 ALA A O 1
ATOM 690 N N . LEU A 1 85 ? -3.566 -5.133 -0.227 1.00 96.25 85 LEU A N 1
ATOM 691 C CA . LEU A 1 85 ? -3.329 -6.578 -0.337 1.00 96.25 85 LEU A CA 1
ATOM 692 C C . LEU A 1 85 ? -3.340 -7.071 -1.791 1.00 96.25 85 LEU A C 1
ATOM 694 O O . LEU A 1 85 ? -2.547 -7.945 -2.135 1.00 96.25 85 LEU A O 1
ATOM 698 N N . ARG A 1 86 ? -4.198 -6.512 -2.653 1.00 93.81 86 ARG A N 1
ATOM 699 C CA . ARG A 1 86 ? -4.191 -6.829 -4.091 1.00 93.81 86 ARG A CA 1
ATOM 700 C C . ARG A 1 86 ? -2.888 -6.422 -4.762 1.00 93.81 86 ARG A C 1
ATOM 702 O O . ARG A 1 86 ? -2.368 -7.192 -5.557 1.00 93.81 86 ARG A O 1
ATOM 709 N N . MET A 1 87 ? -2.345 -5.255 -4.418 1.00 90.25 87 MET A N 1
ATOM 710 C CA . MET A 1 87 ? -1.061 -4.799 -4.959 1.00 90.25 87 MET A CA 1
ATOM 711 C C . MET A 1 87 ? 0.091 -5.749 -4.621 1.00 90.25 87 MET A C 1
ATOM 713 O O . MET A 1 87 ? 0.996 -5.917 -5.433 1.00 90.25 87 MET A O 1
ATOM 717 N N . GLU A 1 88 ? 0.038 -6.405 -3.460 1.00 92.56 88 GLU A N 1
ATOM 718 C CA . GLU A 1 88 ? 0.997 -7.446 -3.063 1.00 92.56 88 GLU A CA 1
ATOM 719 C C . GLU A 1 88 ? 0.728 -8.806 -3.742 1.00 92.56 88 GLU A C 1
ATOM 721 O O . GLU A 1 88 ? 1.390 -9.793 -3.426 1.00 92.56 88 GLU A O 1
ATOM 726 N N . GLY A 1 89 ? -0.251 -8.885 -4.651 1.00 92.75 89 GLY A N 1
ATOM 727 C CA . GLY A 1 89 ? -0.605 -10.093 -5.395 1.00 92.75 89 GLY A CA 1
ATOM 728 C C . GLY A 1 89 ? -1.469 -11.082 -4.617 1.00 92.75 89 GLY A C 1
ATOM 729 O O . GLY A 1 89 ? -1.534 -12.252 -4.984 1.00 92.75 89 GLY A O 1
ATOM 730 N N . VAL A 1 90 ? -2.103 -10.669 -3.513 1.00 95.19 90 VAL A N 1
ATOM 731 C CA . VAL A 1 90 ? -2.933 -11.579 -2.713 1.00 95.19 90 VAL A CA 1
ATOM 732 C C . VAL A 1 90 ? -4.219 -11.918 -3.465 1.00 95.19 90 VAL A C 1
ATOM 734 O O . VAL A 1 90 ? -4.968 -11.036 -3.887 1.00 95.19 90 VAL A O 1
ATOM 737 N N . ARG A 1 91 ? -4.519 -13.218 -3.544 1.00 95.00 91 ARG A N 1
ATOM 738 C CA . ARG A 1 91 ? -5.726 -13.758 -4.177 1.00 95.00 91 ARG A CA 1
ATOM 739 C C . ARG A 1 91 ? -6.998 -13.125 -3.649 1.00 95.00 91 ARG A C 1
ATOM 741 O O . ARG A 1 91 ? -7.188 -12.994 -2.434 1.00 95.00 91 ARG A O 1
ATOM 748 N N . LYS A 1 92 ? -7.934 -12.855 -4.557 1.00 94.88 92 LYS A N 1
ATOM 749 C CA . LYS A 1 92 ? -9.238 -12.286 -4.213 1.00 94.88 92 LYS A CA 1
ATOM 750 C C . LYS A 1 92 ? -9.971 -13.134 -3.170 1.00 94.88 92 LYS A C 1
ATOM 752 O O . LYS A 1 92 ? -10.489 -12.584 -2.206 1.00 94.88 92 LYS A O 1
ATOM 757 N N . GLU A 1 93 ? -9.954 -14.459 -3.294 1.00 95.00 93 GLU A N 1
ATOM 758 C CA . GLU A 1 93 ? -10.641 -15.373 -2.369 1.00 95.00 93 GLU A CA 1
ATOM 759 C C . GLU A 1 93 ? -10.012 -15.352 -0.971 1.00 95.00 93 GLU A C 1
ATOM 761 O O . GLU A 1 93 ? -10.702 -15.572 0.025 1.00 95.00 93 GLU A O 1
ATOM 766 N N . VAL A 1 94 ? -8.703 -15.098 -0.887 1.00 96.12 94 VAL A N 1
ATOM 767 C CA . VAL A 1 94 ? -7.980 -14.975 0.384 1.00 96.12 94 VAL A CA 1
ATOM 768 C C . VAL A 1 94 ? -8.330 -13.654 1.062 1.00 96.12 94 VAL A C 1
ATOM 770 O O . VAL A 1 94 ? -8.617 -13.648 2.260 1.00 96.12 94 VAL A O 1
ATOM 773 N N . ILE A 1 95 ? -8.374 -12.551 0.305 1.00 97.31 95 ILE A N 1
ATOM 774 C CA . ILE A 1 95 ? -8.811 -11.243 0.814 1.00 97.31 95 ILE A CA 1
ATOM 775 C C . ILE A 1 95 ? -10.268 -11.316 1.274 1.00 97.31 95 ILE A C 1
ATOM 777 O O . ILE A 1 95 ? -10.575 -10.918 2.396 1.00 97.31 95 ILE A O 1
ATOM 781 N N . ASP A 1 96 ? -11.158 -11.874 0.453 1.00 96.81 96 ASP A N 1
ATOM 782 C CA . ASP A 1 96 ? -12.579 -12.011 0.777 1.00 96.81 96 ASP A CA 1
ATOM 783 C C . ASP A 1 96 ? -12.773 -12.850 2.050 1.00 96.81 96 ASP A C 1
ATOM 785 O O . ASP A 1 96 ? -13.535 -12.466 2.940 1.00 96.81 96 ASP A O 1
ATOM 789 N N . ALA A 1 97 ? -12.035 -13.957 2.192 1.00 95.62 97 ALA A N 1
ATOM 790 C CA . ALA A 1 97 ? -12.063 -14.779 3.398 1.00 95.62 97 ALA A CA 1
ATOM 791 C C . ALA A 1 97 ? -11.529 -14.030 4.630 1.00 95.62 97 ALA A C 1
ATOM 793 O O . ALA A 1 97 ? -12.122 -14.126 5.707 1.00 95.62 97 ALA A O 1
ATOM 794 N N . TYR A 1 98 ? -10.444 -13.262 4.489 1.00 97.44 98 TYR A N 1
ATOM 795 C CA . TYR A 1 98 ? -9.929 -12.408 5.560 1.00 97.44 98 TYR A CA 1
ATOM 796 C C . TYR A 1 98 ? -10.973 -11.373 5.998 1.00 97.44 98 TYR A C 1
ATOM 798 O O . TYR A 1 98 ? -11.271 -11.271 7.189 1.00 97.44 98 TYR A O 1
ATOM 806 N N . MET A 1 99 ? -11.573 -10.650 5.050 1.00 97.88 99 MET A N 1
ATOM 807 C CA . MET A 1 99 ? -12.588 -9.630 5.321 1.00 97.88 99 MET A CA 1
ATOM 808 C C . MET A 1 99 ? -13.840 -10.228 5.969 1.00 97.88 99 MET A C 1
ATOM 810 O O . MET A 1 99 ? -14.360 -9.671 6.939 1.00 97.88 99 MET A O 1
ATOM 814 N N . ALA A 1 100 ? -14.291 -11.391 5.489 1.00 96.56 100 ALA A N 1
ATOM 815 C CA . ALA A 1 100 ? -15.421 -12.115 6.057 1.00 96.56 100 ALA A CA 1
ATOM 816 C C . ALA A 1 100 ? -15.148 -12.552 7.503 1.00 96.56 100 ALA A C 1
ATOM 818 O O . ALA A 1 100 ? -15.978 -12.306 8.380 1.00 96.56 100 ALA A O 1
ATOM 819 N N . LYS A 1 101 ? -13.969 -13.133 7.776 1.00 95.75 101 LYS A N 1
ATOM 820 C CA . LYS A 1 101 ? -13.573 -13.544 9.133 1.00 95.75 101 LYS A CA 1
ATOM 821 C C . LYS A 1 101 ? -13.366 -12.354 10.065 1.00 95.75 101 LYS A C 1
ATOM 823 O O . LYS A 1 101 ? -13.749 -12.422 11.228 1.00 95.75 101 LYS A O 1
ATOM 828 N N . ALA A 1 102 ? -12.798 -11.255 9.569 1.00 96.44 102 ALA A N 1
ATOM 829 C CA . ALA A 1 102 ? -12.656 -10.039 10.354 1.00 96.44 102 ALA A CA 1
ATOM 830 C C . ALA A 1 102 ? -14.034 -9.451 10.705 1.00 96.44 102 ALA A C 1
ATOM 832 O O . ALA A 1 102 ? -14.199 -8.900 11.792 1.00 96.44 102 ALA A O 1
ATOM 833 N N . GLY A 1 103 ? -15.028 -9.564 9.819 1.00 96.81 103 GLY A N 1
ATOM 834 C CA . GLY A 1 103 ? -16.402 -9.102 10.027 1.00 96.81 103 GLY A CA 1
ATOM 835 C C . GLY A 1 103 ? -16.567 -7.581 9.912 1.00 96.81 103 GLY A C 1
ATOM 836 O O . GLY A 1 103 ? -15.620 -6.852 9.604 1.00 96.81 103 GLY A O 1
ATOM 837 N N . LYS A 1 104 ? -17.771 -7.067 10.211 1.00 97.38 104 LYS A N 1
ATOM 838 C CA . LYS A 1 104 ? -18.110 -5.630 10.098 1.00 97.38 104 LYS A CA 1
ATOM 839 C C . LYS A 1 104 ? -17.139 -4.736 10.881 1.00 97.38 104 LYS A C 1
ATOM 841 O O . LYS A 1 104 ? -16.696 -5.099 11.971 1.00 97.38 104 LYS A O 1
ATOM 846 N N . ILE A 1 105 ? -16.826 -3.556 10.342 1.00 98.19 105 ILE A N 1
ATOM 847 C CA . ILE A 1 105 ? -15.936 -2.592 11.004 1.00 98.19 105 ILE A CA 1
ATOM 848 C C . ILE A 1 105 ? -16.614 -1.986 12.241 1.00 98.19 105 ILE A C 1
ATOM 850 O O . ILE A 1 105 ? -17.691 -1.377 12.150 1.00 98.19 105 ILE A O 1
ATOM 854 N N . SER A 1 106 ? -15.938 -2.119 13.378 1.00 97.69 106 SER A N 1
ATOM 855 C CA . SER A 1 106 ? -16.252 -1.481 14.655 1.00 97.69 106 SER A CA 1
ATOM 856 C C . SER A 1 106 ? -15.042 -0.696 15.162 1.00 97.69 106 SER A C 1
ATOM 858 O O . SER A 1 106 ? -13.904 -0.958 14.768 1.00 97.69 106 SER A O 1
ATOM 860 N N . PHE A 1 107 ? -15.293 0.285 16.028 1.00 98.12 107 PHE A N 1
ATOM 861 C CA . PHE A 1 107 ? -14.255 1.160 16.562 1.00 98.12 107 PHE A CA 1
ATOM 862 C C . PHE A 1 107 ? -14.053 0.922 18.052 1.00 98.12 107 PHE A C 1
ATOM 864 O O . PHE A 1 107 ? -15.014 0.702 18.787 1.00 98.12 107 PHE A O 1
ATOM 871 N N . SER A 1 108 ? -12.811 1.025 18.509 1.00 97.44 108 SER A N 1
ATOM 872 C CA . SER A 1 108 ? -12.482 1.130 19.929 1.00 97.44 108 SER A CA 1
ATOM 873 C C . SER A 1 108 ? -11.486 2.255 20.164 1.00 97.44 108 SER A C 1
ATOM 875 O O . SER A 1 108 ? -10.880 2.797 19.238 1.00 97.44 108 SER A O 1
ATOM 877 N N . LYS A 1 109 ? -11.258 2.569 21.440 1.00 95.88 109 LYS A N 1
ATOM 878 C CA . LYS A 1 109 ? -10.069 3.325 21.848 1.00 95.88 109 LYS A CA 1
ATOM 879 C C . LYS A 1 109 ? -8.810 2.479 21.610 1.00 95.88 109 LYS A C 1
ATOM 881 O O . LYS A 1 109 ? -8.889 1.251 21.507 1.00 95.88 109 LYS A O 1
ATOM 886 N N . THR A 1 110 ? -7.655 3.135 21.558 1.00 91.75 110 THR A N 1
ATOM 887 C CA . THR A 1 110 ? -6.337 2.478 21.527 1.00 91.75 110 THR A CA 1
ATOM 888 C C . THR A 1 110 ? -6.169 1.495 22.688 1.00 91.75 110 THR A C 1
ATOM 890 O O . THR A 1 110 ? -6.543 1.820 23.817 1.00 91.75 110 THR A O 1
ATOM 893 N N . ALA A 1 111 ? -5.574 0.326 22.436 1.00 82.06 111 ALA A N 1
ATOM 894 C CA . ALA A 1 111 ? -5.515 -0.754 23.423 1.00 82.06 111 ALA A CA 1
ATOM 895 C C . ALA A 1 111 ? -4.424 -0.574 24.495 1.00 82.06 111 ALA A C 1
ATOM 897 O O . ALA A 1 111 ? -4.711 -0.696 25.684 1.00 82.06 111 ALA A O 1
ATOM 898 N N . SER A 1 112 ? -3.173 -0.295 24.098 1.00 87.44 112 SER A N 1
ATOM 899 C CA . SER A 1 112 ? -2.027 -0.253 25.023 1.00 87.44 112 SER A CA 1
ATOM 900 C C . SER A 1 112 ? -0.955 0.765 24.622 1.00 87.44 112 SER A C 1
ATOM 902 O O . SER A 1 112 ? -0.794 1.085 23.445 1.00 87.44 112 SER A O 1
ATOM 904 N N . ARG A 1 113 ? -0.161 1.238 25.599 1.00 89.75 113 ARG A N 1
ATOM 905 C CA . ARG A 1 113 ? 0.972 2.156 25.350 1.00 89.75 113 ARG A CA 1
ATOM 906 C C . ARG A 1 113 ? 2.007 1.560 24.390 1.00 89.75 113 ARG A C 1
ATOM 908 O O . ARG A 1 113 ? 2.516 2.276 23.537 1.00 89.75 113 ARG A O 1
ATOM 915 N N . SER A 1 114 ? 2.275 0.253 24.492 1.00 91.19 114 SER A N 1
ATOM 916 C CA . SER A 1 114 ? 3.176 -0.453 23.567 1.00 91.19 114 SER A CA 1
ATOM 917 C C . SER A 1 114 ? 2.652 -0.401 22.132 1.00 91.19 114 SER A C 1
ATOM 919 O O . SER A 1 114 ? 3.414 -0.112 21.211 1.00 91.19 114 SER A O 1
ATOM 921 N N . MET A 1 115 ? 1.349 -0.626 21.928 1.00 91.69 115 MET A N 1
ATOM 922 C CA . MET A 1 115 ? 0.781 -0.556 20.584 1.00 91.69 115 MET A CA 1
ATOM 923 C C . MET A 1 115 ? 0.726 0.861 20.025 1.00 91.69 115 MET A C 1
ATOM 925 O O . MET A 1 115 ? 0.976 1.046 18.838 1.00 91.69 115 MET A O 1
ATOM 929 N N . VAL A 1 116 ? 0.489 1.864 20.871 1.00 92.94 116 VAL A N 1
ATOM 930 C CA . VAL A 1 116 ? 0.589 3.273 20.468 1.00 92.94 116 VAL A CA 1
ATOM 931 C C . VAL A 1 116 ? 2.017 3.622 20.039 1.00 92.94 116 VAL A C 1
ATOM 933 O O . VAL A 1 116 ? 2.194 4.289 19.027 1.00 92.94 116 VAL A O 1
ATOM 936 N N . ALA A 1 117 ? 3.043 3.129 20.742 1.00 94.25 117 ALA A N 1
ATOM 937 C CA . ALA A 1 117 ? 4.435 3.335 20.339 1.00 94.25 117 ALA A CA 1
ATOM 938 C C . ALA A 1 117 ? 4.740 2.711 18.964 1.00 94.25 117 ALA A C 1
ATOM 940 O O . ALA A 1 117 ? 5.341 3.367 18.117 1.00 94.25 117 ALA A O 1
ATOM 941 N N . LYS A 1 118 ? 4.263 1.485 18.709 1.00 95.00 118 LYS A N 1
ATOM 942 C CA . LYS A 1 118 ? 4.377 0.819 17.397 1.00 95.00 118 LYS A CA 1
ATOM 943 C C . LYS A 1 118 ? 3.630 1.583 16.297 1.00 95.00 118 LYS A C 1
ATOM 945 O O . LYS A 1 118 ? 4.180 1.787 15.225 1.00 95.00 118 LYS A O 1
ATOM 950 N N . MET A 1 119 ? 2.426 2.080 16.586 1.00 95.56 119 MET A N 1
ATOM 951 C CA . MET A 1 119 ? 1.665 2.924 15.660 1.00 95.56 119 MET A CA 1
ATOM 952 C C . MET A 1 119 ? 2.415 4.220 15.323 1.00 95.56 119 MET A C 1
ATOM 954 O O . MET A 1 119 ? 2.466 4.620 14.167 1.00 95.56 119 MET A O 1
ATOM 958 N N . ASN A 1 120 ? 3.032 4.871 16.312 1.00 95.88 120 ASN A N 1
ATOM 959 C CA . ASN A 1 120 ? 3.855 6.058 16.072 1.00 95.88 120 ASN A CA 1
ATOM 960 C C . ASN A 1 120 ? 5.125 5.731 15.274 1.00 95.88 120 ASN A C 1
ATOM 962 O O . ASN A 1 120 ? 5.611 6.581 14.536 1.00 95.88 120 ASN A O 1
ATOM 966 N N . ASN A 1 121 ? 5.660 4.512 15.390 1.00 96.12 121 ASN A N 1
ATOM 967 C CA . ASN A 1 121 ? 6.739 4.062 14.517 1.00 96.12 121 ASN A CA 1
ATOM 968 C C . ASN A 1 121 ? 6.279 3.960 13.058 1.00 96.12 121 ASN A C 1
ATOM 970 O O . ASN A 1 121 ? 6.926 4.544 12.198 1.00 96.12 121 ASN A O 1
ATOM 974 N N . ALA A 1 122 ? 5.123 3.338 12.810 1.00 97.00 122 ALA A N 1
ATOM 975 C CA . ALA A 1 122 ? 4.528 3.276 11.474 1.00 97.00 122 ALA A CA 1
ATOM 976 C C . ALA A 1 122 ? 4.263 4.676 10.887 1.00 97.00 122 ALA A C 1
ATOM 978 O O . ALA A 1 122 ? 4.480 4.901 9.703 1.00 97.00 122 ALA A O 1
ATOM 979 N N . VAL A 1 123 ? 3.856 5.651 11.715 1.00 97.44 123 VAL A N 1
ATOM 980 C CA . VAL A 1 123 ? 3.739 7.059 11.283 1.00 97.44 123 VAL A CA 1
ATOM 981 C C . VAL A 1 123 ? 5.082 7.595 10.783 1.00 97.44 123 VAL A C 1
ATOM 983 O O . VAL A 1 123 ? 5.130 8.140 9.687 1.00 97.44 123 VAL A O 1
ATOM 986 N N . ARG A 1 124 ? 6.169 7.405 11.543 1.00 96.94 124 ARG A N 1
ATOM 987 C CA . ARG A 1 124 ? 7.510 7.876 11.150 1.00 96.94 124 ARG A CA 1
ATOM 988 C C . ARG A 1 124 ? 8.014 7.212 9.871 1.00 96.94 124 ARG A C 1
ATOM 990 O O . ARG A 1 124 ? 8.674 7.863 9.075 1.00 96.94 124 ARG A O 1
ATOM 997 N N . GLU A 1 125 ? 7.711 5.934 9.673 1.00 96.81 125 GLU A N 1
ATOM 998 C CA . GLU A 1 125 ? 8.070 5.196 8.455 1.00 96.81 125 GLU A CA 1
ATOM 999 C C . GLU A 1 125 ? 7.330 5.731 7.227 1.00 96.81 125 GLU A C 1
ATOM 1001 O O . GLU A 1 125 ? 7.939 5.936 6.181 1.00 96.81 125 GLU A O 1
ATOM 1006 N N . VAL A 1 126 ? 6.034 6.019 7.363 1.00 97.19 126 VAL A N 1
ATOM 1007 C CA . VAL A 1 126 ? 5.241 6.657 6.303 1.00 97.19 126 VAL A CA 1
ATOM 1008 C C . VAL A 1 126 ? 5.730 8.083 6.032 1.00 97.19 126 VAL A C 1
ATOM 1010 O O . VAL A 1 126 ? 5.801 8.483 4.877 1.00 97.19 126 VAL A O 1
ATOM 1013 N N . GLU A 1 127 ? 6.088 8.851 7.064 1.00 96.31 127 GLU A N 1
ATOM 1014 C CA . GLU A 1 127 ? 6.677 10.191 6.907 1.00 96.31 127 GLU A CA 1
ATOM 1015 C C . GLU A 1 127 ? 8.036 10.140 6.199 1.00 96.31 127 GLU A C 1
ATOM 1017 O O . GLU A 1 127 ? 8.313 10.976 5.343 1.00 96.31 127 GLU A O 1
ATOM 1022 N N . PHE A 1 128 ? 8.867 9.147 6.522 1.00 94.81 128 PHE A N 1
ATOM 1023 C CA . PHE A 1 128 ? 10.147 8.922 5.855 1.00 94.81 128 PHE A CA 1
ATOM 1024 C C . PHE A 1 128 ? 9.965 8.548 4.376 1.00 94.81 128 PHE A C 1
ATOM 1026 O O . PHE A 1 128 ? 10.744 8.987 3.540 1.00 94.81 128 PHE A O 1
ATOM 1033 N N . MET A 1 129 ? 8.907 7.797 4.052 1.00 94.00 129 MET A N 1
ATOM 1034 C CA . MET A 1 129 ? 8.557 7.365 2.692 1.00 94.00 129 MET A CA 1
ATOM 1035 C C . MET A 1 129 ? 7.486 8.248 2.030 1.00 94.00 129 MET A C 1
ATOM 1037 O O . MET A 1 129 ? 6.751 7.783 1.158 1.00 94.00 129 MET A O 1
ATOM 1041 N N . GLN A 1 130 ? 7.354 9.512 2.443 1.00 92.56 130 GLN A N 1
ATOM 1042 C CA . GLN A 1 130 ? 6.263 10.388 1.994 1.00 92.56 130 GLN A CA 1
ATOM 1043 C C . GLN A 1 130 ? 6.245 10.652 0.480 1.00 92.56 130 GLN A C 1
ATOM 1045 O O . GLN A 1 130 ? 5.188 10.988 -0.045 1.00 92.56 130 GLN A O 1
ATOM 1050 N N . ASP A 1 131 ? 7.361 10.455 -0.225 1.00 87.88 131 ASP A N 1
ATOM 1051 C CA . ASP A 1 131 ? 7.448 10.611 -1.685 1.00 87.88 131 ASP A CA 1
ATOM 1052 C C . ASP A 1 131 ? 6.598 9.566 -2.433 1.00 87.88 131 ASP A C 1
ATOM 1054 O O . ASP A 1 131 ? 6.221 9.767 -3.582 1.00 87.88 131 ASP A O 1
ATOM 1058 N N . TYR A 1 132 ? 6.206 8.477 -1.762 1.00 89.81 132 TYR A N 1
ATOM 1059 C CA . TYR A 1 132 ? 5.267 7.476 -2.280 1.00 89.81 132 TYR A CA 1
ATOM 1060 C C . TYR A 1 132 ? 3.792 7.834 -2.027 1.00 89.81 132 TYR A C 1
ATOM 1062 O O . TYR A 1 132 ? 2.909 7.012 -2.296 1.00 89.81 132 TYR A O 1
ATOM 1070 N N . LEU A 1 133 ? 3.505 9.026 -1.489 1.00 92.56 133 LEU A N 1
ATOM 1071 C CA . LEU A 1 133 ? 2.144 9.537 -1.340 1.00 92.56 133 LEU A CA 1
ATOM 1072 C C . LEU A 1 133 ? 1.700 10.243 -2.622 1.00 92.56 133 LEU A C 1
ATOM 1074 O O . LEU A 1 133 ? 2.134 11.346 -2.938 1.00 92.56 133 LEU A O 1
ATOM 1078 N N . ASP A 1 134 ? 0.769 9.614 -3.322 1.00 90.19 134 ASP A N 1
ATOM 1079 C CA . ASP A 1 134 ? 0.096 10.155 -4.490 1.00 90.19 134 ASP A CA 1
ATOM 1080 C C . ASP A 1 134 ? -0.936 11.210 -4.064 1.00 90.19 134 ASP A C 1
ATOM 1082 O O . ASP A 1 134 ? -1.881 10.945 -3.310 1.00 90.19 134 ASP A O 1
ATOM 1086 N N . GLU A 1 135 ? -0.747 12.435 -4.543 1.00 89.44 135 GLU A N 1
ATOM 1087 C CA . GLU A 1 135 ? -1.613 13.568 -4.249 1.00 89.44 135 GLU A CA 1
ATOM 1088 C C . GLU A 1 135 ? -2.998 13.488 -4.911 1.00 89.44 135 GLU A C 1
ATOM 1090 O O . GLU A 1 135 ? -3.910 14.186 -4.446 1.00 89.44 135 GLU A O 1
ATOM 1095 N N . GLU A 1 136 ? -3.159 12.666 -5.949 1.00 88.69 136 GLU A N 1
ATOM 1096 C CA . G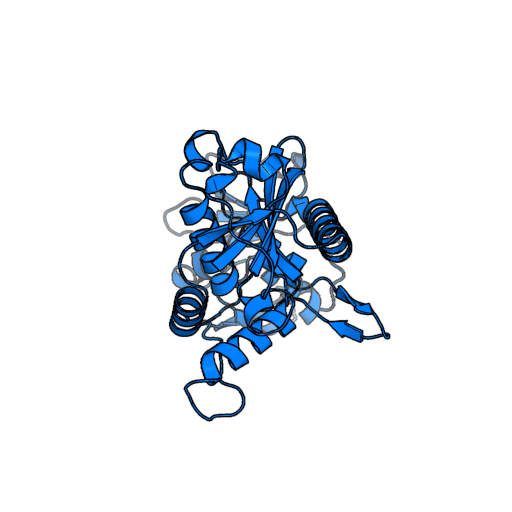LU A 1 136 ? -4.358 12.572 -6.787 1.00 88.69 136 GLU A CA 1
ATOM 1097 C C . GLU A 1 136 ? -5.356 11.520 -6.284 1.00 88.69 136 GLU A C 1
ATOM 1099 O O . GLU A 1 136 ? -6.568 11.642 -6.495 1.00 88.69 136 GLU A O 1
ATOM 1104 N N . THR A 1 137 ? -4.879 10.514 -5.549 1.00 92.06 137 THR A N 1
ATOM 1105 C CA . THR A 1 137 ? -5.718 9.472 -4.941 1.00 92.06 137 THR A CA 1
ATOM 1106 C C . THR A 1 137 ? -5.782 9.591 -3.420 1.00 92.06 137 THR A C 1
ATOM 1108 O O . THR A 1 137 ? -4.922 10.155 -2.752 1.00 92.06 137 THR A O 1
ATOM 1111 N N . LYS A 1 138 ? -6.851 9.048 -2.829 1.00 95.12 138 LYS A N 1
ATOM 1112 C CA . LYS A 1 138 ? -6.964 8.919 -1.369 1.00 95.12 138 LYS A CA 1
ATOM 1113 C C . LYS A 1 138 ? -6.351 7.620 -0.876 1.00 95.12 138 LYS A C 1
ATOM 1115 O O . LYS A 1 138 ? -5.730 7.614 0.179 1.00 95.12 138 LYS A O 1
ATOM 1120 N N . ILE A 1 139 ? -6.547 6.526 -1.607 1.00 96.12 139 ILE A N 1
ATOM 1121 C CA . ILE A 1 139 ? -6.027 5.212 -1.229 1.00 96.12 139 ILE A CA 1
ATOM 1122 C C . ILE A 1 139 ? -4.611 5.101 -1.776 1.00 96.12 139 ILE A C 1
ATOM 1124 O O . ILE A 1 139 ? -4.402 5.090 -2.987 1.00 96.12 139 ILE A O 1
ATOM 1128 N N . GLN A 1 140 ? -3.653 5.041 -0.860 1.00 94.88 140 GLN A N 1
ATOM 1129 C CA . GLN A 1 140 ? -2.233 5.080 -1.175 1.00 94.88 140 GLN A CA 1
ATOM 1130 C C . GLN A 1 140 ? -1.702 3.663 -1.343 1.00 94.88 140 GLN A C 1
ATOM 1132 O O . GLN A 1 140 ? -1.310 3.009 -0.378 1.00 94.88 140 GLN A O 1
ATOM 1137 N N . ARG A 1 141 ? -1.745 3.171 -2.579 1.00 85.19 141 ARG A N 1
ATOM 1138 C CA . ARG A 1 141 ? -1.468 1.764 -2.888 1.00 85.19 141 ARG A CA 1
ATOM 1139 C C . ARG A 1 141 ? 0.028 1.406 -2.880 1.00 85.19 141 ARG A C 1
ATOM 1141 O O . ARG A 1 141 ? 0.381 0.312 -2.458 1.00 85.19 141 ARG A O 1
ATOM 1148 N N . TYR A 1 142 ? 0.910 2.334 -3.259 1.00 88.69 142 TYR A N 1
ATOM 1149 C CA . TYR A 1 142 ? 2.356 2.075 -3.359 1.00 88.69 142 TYR A CA 1
ATOM 1150 C C . TYR A 1 142 ? 3.104 2.216 -2.030 1.00 88.69 142 TYR A C 1
ATOM 1152 O O . TYR A 1 142 ? 4.012 1.439 -1.747 1.00 88.69 142 TYR A O 1
ATOM 1160 N N . ILE A 1 143 ? 2.699 3.143 -1.157 1.00 93.62 143 ILE A N 1
ATOM 1161 C CA . ILE A 1 143 ? 3.387 3.325 0.130 1.00 93.62 143 ILE A CA 1
ATOM 1162 C C . ILE A 1 143 ? 3.270 2.099 1.050 1.00 93.62 143 ILE A C 1
ATOM 1164 O O . ILE A 1 143 ? 4.174 1.824 1.840 1.00 93.62 143 ILE A O 1
ATOM 1168 N N . SER A 1 144 ? 2.188 1.323 0.929 1.00 94.88 144 SER A N 1
ATOM 1169 C CA . SER A 1 144 ? 2.019 0.050 1.640 1.00 94.88 144 SER A CA 1
ATOM 1170 C C . SER A 1 144 ? 3.064 -0.993 1.232 1.00 94.88 144 SER A C 1
ATOM 1172 O O . SER A 1 144 ? 3.582 -1.693 2.101 1.00 94.88 144 SER A O 1
ATOM 1174 N N . ILE A 1 145 ? 3.445 -1.036 -0.051 1.00 92.19 145 ILE A N 1
ATOM 1175 C CA . ILE A 1 145 ? 4.500 -1.921 -0.572 1.00 92.19 145 ILE A CA 1
ATOM 1176 C C . ILE A 1 145 ? 5.839 -1.573 0.083 1.00 92.19 145 ILE A C 1
ATOM 1178 O O . ILE A 1 145 ? 6.512 -2.442 0.646 1.00 92.19 145 ILE A O 1
ATOM 1182 N N . VAL A 1 146 ? 6.213 -0.293 0.049 1.00 92.44 146 VAL A N 1
ATOM 1183 C CA . VAL A 1 146 ? 7.509 0.174 0.559 1.00 92.44 146 VAL A CA 1
ATOM 1184 C C . VAL A 1 146 ? 7.595 -0.004 2.073 1.00 92.44 146 VAL A C 1
ATOM 1186 O O . VAL A 1 146 ? 8.521 -0.641 2.574 1.00 92.44 146 VAL A O 1
ATOM 1189 N N . THR A 1 147 ? 6.595 0.475 2.817 1.00 95.81 147 THR A N 1
ATOM 1190 C CA . THR A 1 147 ? 6.571 0.345 4.287 1.00 95.81 147 THR A CA 1
ATOM 1191 C C . THR A 1 147 ? 6.433 -1.107 4.745 1.00 95.81 147 THR A C 1
ATOM 1193 O O . THR A 1 147 ? 7.003 -1.492 5.765 1.00 95.81 147 THR A O 1
ATOM 1196 N N . GLY A 1 148 ? 5.764 -1.957 3.961 1.00 96.06 148 GLY A N 1
ATOM 1197 C CA . GLY A 1 148 ? 5.671 -3.395 4.202 1.00 96.06 148 GLY A CA 1
ATOM 1198 C C . GLY A 1 148 ? 7.019 -4.126 4.168 1.00 96.06 148 GLY A C 1
ATOM 1199 O O . GLY A 1 148 ? 7.129 -5.220 4.725 1.00 96.06 148 GLY A O 1
ATOM 1200 N N . ARG A 1 149 ? 8.039 -3.517 3.552 1.00 94.94 149 ARG A N 1
ATOM 1201 C CA . ARG A 1 149 ? 9.415 -4.022 3.419 1.00 94.94 149 ARG A CA 1
ATOM 1202 C C . ARG A 1 149 ? 10.396 -3.326 4.378 1.00 94.94 149 ARG A C 1
ATOM 1204 O O . ARG A 1 149 ? 11.597 -3.556 4.287 1.00 94.94 149 ARG A O 1
ATOM 1211 N N . LEU A 1 150 ? 9.913 -2.523 5.332 1.00 94.94 150 LEU A N 1
ATOM 1212 C CA . LEU A 1 150 ? 10.740 -1.944 6.396 1.00 94.94 150 LEU A CA 1
ATOM 1213 C C . LEU A 1 150 ? 10.790 -2.870 7.616 1.00 94.94 150 LEU A C 1
ATOM 1215 O O . LEU A 1 150 ? 9.760 -3.218 8.196 1.00 94.94 150 LEU A O 1
ATOM 1219 N N . ILE A 1 151 ? 12.006 -3.268 8.001 1.00 94.50 151 ILE A N 1
ATOM 1220 C CA . ILE A 1 151 ? 12.255 -4.232 9.081 1.00 94.50 151 ILE A CA 1
ATOM 1221 C C . ILE A 1 151 ? 11.627 -3.754 10.395 1.00 94.50 151 ILE A C 1
ATOM 1223 O O . ILE A 1 151 ? 11.889 -2.646 10.859 1.00 94.50 151 ILE A O 1
ATOM 1227 N N . GLN A 1 152 ? 10.853 -4.632 11.035 1.00 93.69 152 GLN A N 1
ATOM 1228 C CA . GLN A 1 152 ? 10.297 -4.417 12.367 1.00 93.69 152 GLN A CA 1
ATOM 1229 C C . GLN A 1 152 ? 11.006 -5.290 13.394 1.00 93.69 152 GLN A C 1
ATOM 1231 O O . GLN A 1 152 ? 11.243 -6.471 13.154 1.00 93.69 152 GLN A O 1
ATOM 1236 N N . ASN A 1 153 ? 11.261 -4.733 14.577 1.00 87.25 153 ASN A N 1
ATOM 1237 C CA . ASN A 1 153 ? 11.829 -5.468 15.708 1.00 87.25 153 ASN A CA 1
ATOM 1238 C C . ASN A 1 153 ? 10.717 -5.918 16.667 1.00 87.25 153 ASN A C 1
ATOM 1240 O O . ASN A 1 153 ? 9.851 -5.117 17.035 1.00 87.25 153 ASN A O 1
ATOM 1244 N N . CYS A 1 154 ? 10.746 -7.179 17.109 1.00 73.44 154 CYS A N 1
ATOM 1245 C CA . CYS A 1 154 ? 9.741 -7.727 18.031 1.00 73.44 154 CYS A CA 1
ATOM 1246 C C . CYS A 1 154 ? 10.199 -7.799 19.503 1.00 73.44 154 CYS A C 1
ATOM 1248 O O . CYS A 1 154 ? 9.399 -8.159 20.366 1.00 73.44 154 CYS A O 1
ATOM 1250 N N . GLY A 1 155 ? 11.435 -7.384 19.804 1.00 65.88 155 GLY A N 1
ATOM 1251 C CA . GLY A 1 155 ? 12.122 -7.779 21.042 1.00 65.88 155 GLY A CA 1
ATOM 1252 C C . GLY A 1 155 ? 12.782 -9.148 20.853 1.00 65.88 155 GLY A C 1
ATOM 1253 O O . GLY A 1 155 ? 12.434 -9.862 19.923 1.00 65.88 155 GLY A O 1
ATOM 1254 N N . ASP A 1 156 ? 13.775 -9.482 21.676 1.00 65.44 156 ASP A N 1
ATOM 1255 C CA . ASP A 1 156 ? 14.475 -10.783 21.660 1.00 65.44 156 ASP A CA 1
ATOM 1256 C C . ASP A 1 156 ? 15.369 -11.076 20.432 1.00 65.44 156 ASP A C 1
ATOM 1258 O O . ASP A 1 156 ? 15.574 -12.228 20.071 1.00 65.44 156 ASP A O 1
ATOM 1262 N N . ASN A 1 157 ? 15.952 -10.043 19.804 1.00 67.00 157 ASN A N 1
ATOM 1263 C CA . ASN A 1 157 ? 16.759 -10.143 18.568 1.00 67.00 157 ASN A CA 1
ATOM 1264 C C . ASN A 1 157 ? 16.008 -10.693 17.340 1.00 67.00 157 ASN A C 1
ATOM 1266 O O . ASN A 1 157 ? 16.628 -10.940 16.307 1.00 67.00 157 ASN A O 1
ATOM 1270 N N . GLU A 1 158 ? 14.685 -10.829 17.410 1.00 84.88 158 GLU A N 1
ATOM 1271 C CA . GLU A 1 158 ? 13.876 -11.207 16.258 1.00 84.88 158 GLU A CA 1
ATOM 1272 C C . GLU A 1 158 ? 13.401 -9.971 15.492 1.00 84.88 158 GLU A C 1
ATOM 1274 O O . GLU A 1 158 ? 12.783 -9.044 16.040 1.00 84.88 158 GLU A O 1
ATOM 1279 N N . SER A 1 159 ? 13.678 -9.984 14.192 1.00 91.56 159 SER A N 1
ATOM 1280 C CA . SER A 1 159 ? 13.200 -9.001 13.236 1.00 91.56 159 SER A CA 1
ATOM 1281 C C . SER A 1 159 ? 12.385 -9.680 12.141 1.00 91.56 159 SER A C 1
ATOM 1283 O O . SER A 1 159 ? 12.539 -10.870 11.868 1.00 91.56 159 SER A O 1
ATOM 1285 N N . PHE A 1 160 ? 11.455 -8.941 11.546 1.00 94.94 160 PHE A N 1
ATOM 1286 C CA . PHE A 1 160 ? 10.625 -9.462 10.467 1.00 94.94 160 PHE A CA 1
ATOM 1287 C C . PHE A 1 160 ? 10.214 -8.351 9.507 1.00 94.94 160 PHE A C 1
ATOM 1289 O O . PHE A 1 160 ? 10.110 -7.183 9.892 1.00 94.94 160 PHE A O 1
ATOM 1296 N N . TYR A 1 161 ? 9.913 -8.733 8.269 1.00 96.62 161 TYR A N 1
ATOM 1297 C CA . TYR A 1 161 ? 9.257 -7.851 7.315 1.00 96.62 161 TYR A CA 1
ATOM 1298 C C . TYR A 1 161 ? 7.733 -7.936 7.481 1.00 96.62 161 TYR A C 1
ATOM 1300 O O . TYR A 1 161 ? 7.173 -9.041 7.467 1.00 96.62 161 TYR A O 1
ATOM 1308 N N . PRO A 1 162 ? 7.028 -6.800 7.636 1.00 97.75 162 PRO A N 1
ATOM 1309 C CA . PRO A 1 162 ? 5.574 -6.783 7.749 1.00 97.75 162 PRO A CA 1
ATOM 1310 C C . PRO A 1 162 ? 4.846 -7.546 6.644 1.00 97.75 162 PRO A C 1
ATOM 1312 O O . PRO A 1 162 ? 3.858 -8.224 6.934 1.00 97.75 162 PRO A O 1
ATOM 1315 N N . ILE A 1 163 ? 5.332 -7.468 5.400 1.00 96.56 163 ILE A N 1
ATOM 1316 C CA . ILE A 1 163 ? 4.738 -8.177 4.264 1.00 96.56 163 ILE A CA 1
ATOM 1317 C C . ILE A 1 163 ? 4.853 -9.698 4.408 1.00 96.56 163 ILE A C 1
ATOM 1319 O O . ILE A 1 163 ? 3.851 -10.401 4.307 1.00 96.56 163 ILE A O 1
ATOM 1323 N N . GLU A 1 164 ? 6.028 -10.223 4.750 1.00 95.81 164 GLU A N 1
ATOM 1324 C CA . GLU A 1 164 ? 6.222 -11.664 4.953 1.00 95.81 164 GLU A CA 1
ATOM 1325 C C . GLU A 1 164 ? 5.317 -12.184 6.074 1.00 95.81 164 GLU A C 1
ATOM 1327 O O . GLU A 1 164 ? 4.647 -13.214 5.935 1.00 95.81 164 GLU A O 1
ATOM 1332 N N . LYS A 1 165 ? 5.229 -11.427 7.177 1.00 96.38 165 LYS A N 1
ATOM 1333 C CA . LYS A 1 165 ? 4.345 -11.765 8.294 1.00 96.38 165 LYS A CA 1
ATOM 1334 C C . LYS A 1 165 ? 2.867 -11.687 7.891 1.00 96.38 165 LYS A C 1
ATOM 1336 O O . LYS A 1 165 ? 2.095 -12.559 8.284 1.00 96.38 165 LYS A O 1
ATOM 1341 N N . MET A 1 166 ? 2.475 -10.700 7.081 1.00 97.75 166 MET A N 1
ATOM 1342 C CA . MET A 1 166 ? 1.127 -10.572 6.511 1.00 97.75 166 MET A CA 1
ATOM 1343 C C . MET A 1 166 ? 0.749 -11.783 5.661 1.00 97.75 166 MET A C 1
ATOM 1345 O O . MET A 1 166 ? -0.270 -12.414 5.942 1.00 97.75 166 MET A O 1
ATOM 1349 N N . LEU A 1 167 ? 1.580 -12.169 4.692 1.00 96.31 167 LEU A N 1
ATOM 1350 C CA . LEU A 1 167 ? 1.318 -13.321 3.824 1.00 96.31 167 LEU A CA 1
ATOM 1351 C C . LEU A 1 167 ? 1.233 -14.630 4.619 1.00 96.31 167 LEU A C 1
ATOM 1353 O O . LEU A 1 167 ? 0.321 -15.434 4.407 1.00 96.31 167 LEU A O 1
ATOM 1357 N N . LYS A 1 168 ? 2.117 -14.813 5.608 1.00 94.81 168 LYS A N 1
ATOM 1358 C CA . LYS A 1 168 ? 2.068 -15.959 6.525 1.00 94.81 168 LYS A CA 1
ATOM 1359 C C . LYS A 1 168 ? 0.760 -15.994 7.320 1.00 94.81 168 LYS A C 1
ATOM 1361 O O . LYS A 1 168 ? 0.114 -17.039 7.385 1.00 94.81 168 LYS A O 1
ATOM 1366 N N . CYS A 1 169 ? 0.341 -14.872 7.906 1.00 95.38 169 CYS A N 1
ATOM 1367 C CA . CYS A 1 169 ? -0.913 -14.786 8.657 1.00 95.38 169 CYS A CA 1
ATOM 1368 C C . CYS A 1 169 ? -2.144 -15.027 7.768 1.00 95.38 169 CYS A C 1
ATOM 1370 O O . CYS A 1 169 ? -3.045 -15.756 8.185 1.00 95.38 169 CYS A O 1
ATOM 1372 N N . LEU A 1 170 ? -2.165 -14.493 6.542 1.00 95.88 170 LEU A N 1
ATOM 1373 C CA . LEU A 1 170 ? -3.219 -14.764 5.558 1.00 95.88 170 LEU A CA 1
ATOM 1374 C C . LEU A 1 170 ? -3.306 -16.259 5.238 1.00 95.88 170 LEU A C 1
ATOM 1376 O O . LEU A 1 170 ? -4.397 -16.825 5.281 1.00 95.88 170 LEU A O 1
ATOM 1380 N N . SER A 1 171 ? -2.166 -16.913 4.994 1.00 93.69 171 SER A N 1
ATOM 1381 C CA . SER A 1 171 ? -2.109 -18.353 4.711 1.00 93.69 171 SER A CA 1
ATOM 1382 C C . SER A 1 171 ? -2.657 -19.184 5.872 1.00 93.69 171 SER A C 1
ATOM 1384 O O . SER A 1 171 ? -3.487 -20.070 5.664 1.00 93.69 171 SER A O 1
ATOM 1386 N N . LEU A 1 172 ? -2.268 -18.853 7.109 1.00 91.69 172 LEU A N 1
ATOM 1387 C CA . LEU A 1 172 ? -2.758 -19.525 8.315 1.00 91.69 172 LEU A CA 1
ATOM 1388 C C . LEU A 1 172 ? -4.271 -19.350 8.494 1.00 91.69 172 LEU A C 1
ATOM 1390 O O . LEU A 1 172 ? -4.984 -20.327 8.711 1.00 91.69 172 LEU A O 1
ATOM 1394 N N . VAL A 1 173 ? -4.778 -18.121 8.383 1.00 90.62 173 VAL A N 1
ATOM 1395 C CA . VAL A 1 173 ? -6.205 -17.824 8.585 1.00 90.62 173 VAL A CA 1
ATOM 1396 C C . VAL A 1 173 ? -7.075 -18.421 7.481 1.00 90.62 173 VAL A C 1
ATOM 1398 O O . VAL A 1 173 ? -8.169 -18.915 7.766 1.00 90.62 173 VAL A O 1
ATOM 1401 N N . TYR A 1 174 ? -6.594 -18.424 6.239 1.00 90.69 174 TYR A N 1
ATOM 1402 C CA . TYR A 1 174 ? -7.281 -19.051 5.112 1.00 90.69 174 TYR A CA 1
ATOM 1403 C C . TYR A 1 174 ? -7.238 -20.587 5.183 1.00 90.69 174 TYR A C 1
ATOM 1405 O O . TYR A 1 174 ? -8.198 -21.257 4.803 1.00 90.69 174 TYR A O 1
ATOM 1413 N N . GLY A 1 175 ? -6.143 -21.152 5.705 1.00 83.56 175 GLY A N 1
ATOM 1414 C CA . GLY A 1 175 ? -5.924 -22.594 5.822 1.00 83.56 175 GLY A CA 1
ATOM 1415 C C . GLY A 1 175 ? -6.576 -23.283 7.015 1.00 83.56 175 GLY A C 1
ATOM 1416 O O . GLY A 1 175 ? -6.754 -24.500 6.966 1.00 83.56 175 GLY A O 1
ATOM 1417 N N . GLN A 1 176 ? -6.993 -22.541 8.047 1.00 73.00 176 GLN A N 1
ATOM 1418 C CA . GLN A 1 176 ? -7.674 -23.102 9.225 1.00 73.00 176 GLN A CA 1
ATOM 1419 C C . GLN A 1 176 ? -8.888 -23.977 8.875 1.00 73.00 176 GLN A C 1
ATOM 1421 O O . GLN A 1 176 ? -9.127 -24.977 9.548 1.00 73.00 176 GLN A O 1
ATOM 1426 N N . ASP A 1 177 ? -9.597 -23.670 7.788 1.00 63.84 177 ASP A N 1
ATOM 1427 C CA . ASP A 1 177 ? -10.779 -24.435 7.371 1.00 63.84 177 ASP A CA 1
ATOM 1428 C C . ASP A 1 177 ? -10.436 -25.615 6.435 1.00 63.84 177 ASP A C 1
ATOM 1430 O O . ASP A 1 177 ? -11.305 -26.412 6.090 1.00 63.84 177 ASP A O 1
ATOM 1434 N N . LYS A 1 178 ? -9.171 -25.748 6.008 1.00 62.75 178 LYS A N 1
ATOM 1435 C CA . LYS A 1 178 ? -8.761 -26.588 4.866 1.00 62.75 178 LYS A CA 1
ATOM 1436 C C . LYS A 1 178 ? -7.810 -27.747 5.206 1.00 62.75 178 LYS A C 1
ATOM 1438 O O . LYS A 1 178 ? -7.411 -28.480 4.305 1.00 62.75 178 LYS A O 1
ATOM 1443 N N . LYS A 1 179 ? -7.470 -27.969 6.487 1.00 59.03 179 LYS A N 1
ATOM 1444 C CA . LYS A 1 179 ? -6.622 -29.092 6.974 1.00 59.03 179 LYS A CA 1
ATOM 1445 C C . LYS A 1 179 ? -5.318 -29.312 6.173 1.00 59.03 179 LYS A C 1
ATOM 1447 O O . LYS A 1 179 ? -4.830 -30.435 6.086 1.00 59.03 179 LYS A O 1
ATOM 1452 N N . THR A 1 180 ? -4.742 -28.265 5.586 1.00 53.75 180 THR A N 1
ATOM 1453 C CA . THR A 1 180 ? -3.484 -28.338 4.823 1.00 53.75 180 THR A CA 1
ATOM 1454 C C . THR A 1 180 ? -2.469 -27.340 5.370 1.00 53.75 180 THR A C 1
ATOM 1456 O O . THR A 1 180 ? -2.827 -26.230 5.767 1.00 53.75 180 THR A O 1
ATOM 1459 N N . ALA A 1 181 ? -1.201 -27.751 5.418 1.00 53.47 181 ALA A N 1
ATOM 1460 C CA . ALA A 1 181 ? -0.084 -26.893 5.791 1.00 53.47 181 ALA A CA 1
ATOM 1461 C C . ALA A 1 181 ? 0.252 -25.952 4.623 1.00 53.47 181 ALA A C 1
ATOM 1463 O O . ALA A 1 181 ? 0.472 -26.429 3.517 1.00 53.47 181 ALA A O 1
ATOM 1464 N N . ALA A 1 182 ? 0.272 -24.645 4.908 1.00 59.22 182 ALA A N 1
ATOM 1465 C CA . ALA A 1 182 ? 0.576 -23.529 4.004 1.00 59.22 182 ALA A CA 1
ATOM 1466 C C . ALA A 1 182 ? -0.217 -23.527 2.684 1.00 59.22 182 ALA A C 1
ATOM 1468 O O . ALA A 1 182 ? 0.133 -24.176 1.705 1.00 59.22 182 ALA A O 1
ATOM 1469 N N . ILE A 1 183 ? -1.283 -22.728 2.645 1.00 76.31 183 ILE A N 1
ATOM 1470 C CA . ILE A 1 183 ? -2.008 -22.466 1.403 1.00 76.31 183 ILE A CA 1
ATOM 1471 C C . ILE A 1 183 ? -1.326 -21.319 0.675 1.00 76.31 183 ILE A C 1
ATOM 1473 O O . ILE A 1 183 ? -1.070 -20.277 1.281 1.00 76.31 183 ILE A O 1
ATOM 1477 N N . GLU A 1 184 ? -1.067 -21.507 -0.614 1.00 86.69 184 GLU A N 1
ATOM 1478 C CA . GLU A 1 184 ? -0.637 -20.448 -1.521 1.00 86.69 184 GLU A CA 1
ATOM 1479 C C . GLU A 1 184 ? -1.637 -19.289 -1.463 1.00 86.69 184 GLU A C 1
ATOM 1481 O O . GLU A 1 184 ? -2.838 -19.483 -1.632 1.00 86.69 184 GLU A O 1
ATOM 1486 N N . VAL A 1 185 ? -1.180 -18.083 -1.135 1.00 92.69 185 VAL A N 1
ATOM 1487 C CA . VAL A 1 185 ? -2.065 -16.913 -0.987 1.00 92.69 185 VAL A CA 1
ATOM 1488 C C . VAL A 1 185 ? -1.926 -15.905 -2.112 1.00 92.69 185 VAL A C 1
ATOM 1490 O O . VAL A 1 185 ? -2.711 -14.961 -2.151 1.00 92.69 185 VAL A O 1
ATOM 1493 N N . LEU A 1 186 ? -0.965 -16.116 -3.005 1.00 92.88 186 LEU A N 1
ATOM 1494 C CA . LEU A 1 186 ? -0.655 -15.213 -4.098 1.00 92.88 186 LEU A CA 1
ATOM 1495 C C . LEU A 1 186 ? -1.218 -15.746 -5.415 1.00 92.88 186 LEU A C 1
ATOM 1497 O O . LEU A 1 186 ? -1.294 -16.956 -5.610 1.00 92.88 186 LEU A O 1
ATOM 1501 N N . ASP A 1 187 ? -1.637 -14.829 -6.273 1.00 90.44 187 ASP A N 1
ATOM 1502 C CA . ASP A 1 187 ? -1.945 -15.043 -7.685 1.00 90.44 187 ASP A CA 1
ATOM 1503 C C . ASP A 1 187 ? -1.703 -13.703 -8.366 1.00 90.44 187 ASP A C 1
ATOM 1505 O O . ASP A 1 187 ? -2.453 -12.745 -8.167 1.00 90.44 187 ASP A O 1
ATOM 1509 N N . ILE A 1 188 ? -0.564 -13.600 -9.040 1.00 88.62 188 ILE A N 1
ATOM 1510 C CA . ILE A 1 188 ? -0.119 -12.365 -9.665 1.00 88.62 188 ILE A CA 1
ATOM 1511 C C . ILE A 1 188 ? 0.411 -12.673 -11.052 1.00 88.62 188 ILE A C 1
ATOM 1513 O O . ILE A 1 188 ? 1.261 -13.551 -11.224 1.00 88.62 188 ILE A O 1
ATOM 1517 N N . ASP A 1 189 ? -0.084 -11.925 -12.031 1.00 91.12 189 ASP A N 1
ATOM 1518 C CA . ASP A 1 189 ? 0.430 -12.001 -13.384 1.00 91.12 189 ASP A CA 1
ATOM 1519 C C . ASP A 1 189 ? 1.887 -11.532 -13.392 1.00 91.12 189 ASP A C 1
ATOM 1521 O O . ASP A 1 189 ? 2.255 -10.518 -12.792 1.00 91.12 189 ASP A O 1
ATOM 1525 N N . LEU A 1 190 ? 2.741 -12.297 -14.064 1.00 93.44 190 LEU A N 1
ATOM 1526 C CA . LEU A 1 190 ? 4.154 -11.979 -14.215 1.00 93.44 190 LEU A CA 1
ATOM 1527 C C . LEU A 1 190 ? 4.432 -11.625 -15.671 1.00 93.44 190 LEU A C 1
ATOM 1529 O O . LEU A 1 190 ? 4.165 -12.415 -16.578 1.00 93.44 190 LEU A O 1
ATOM 1533 N N . TYR A 1 191 ? 5.056 -10.474 -15.895 1.00 94.25 191 TYR A N 1
ATOM 1534 C CA . TYR A 1 191 ? 5.658 -10.157 -17.179 1.00 94.25 191 TYR A CA 1
ATOM 1535 C C . TYR A 1 191 ? 7.052 -10.765 -17.264 1.00 94.25 191 TYR A C 1
ATOM 1537 O O . TYR A 1 191 ? 7.905 -10.527 -16.408 1.00 94.25 191 TYR A O 1
ATOM 1545 N N . GLN A 1 192 ? 7.304 -11.526 -18.328 1.00 95.75 192 GLN A N 1
ATOM 1546 C CA . GLN A 1 192 ? 8.651 -11.945 -18.693 1.00 95.75 192 GLN A CA 1
ATOM 1547 C C . GLN A 1 192 ? 9.267 -10.885 -19.610 1.00 95.75 192 GLN A C 1
ATOM 1549 O O . GLN A 1 192 ? 8.999 -10.861 -20.810 1.00 95.75 192 GLN A O 1
ATOM 1554 N N . LEU A 1 193 ? 10.109 -10.020 -19.052 1.00 95.88 193 LEU A N 1
ATOM 1555 C CA . LEU A 1 193 ? 10.724 -8.917 -19.787 1.00 95.88 193 LEU A CA 1
ATOM 1556 C C . LEU A 1 193 ? 12.120 -9.307 -20.280 1.00 95.88 193 LEU A C 1
ATOM 1558 O O . LEU A 1 193 ? 12.907 -9.897 -19.534 1.00 95.88 193 LEU A O 1
ATOM 1562 N N . LYS A 1 194 ? 12.442 -8.949 -21.529 1.00 96.06 194 LYS A N 1
ATOM 1563 C CA . LYS A 1 194 ? 13.819 -8.895 -22.038 1.00 96.06 194 LYS A CA 1
ATOM 1564 C C . LYS A 1 194 ? 14.272 -7.436 -21.980 1.00 96.06 194 LYS A C 1
ATOM 1566 O O . LYS A 1 194 ? 13.716 -6.607 -22.685 1.00 96.06 194 LYS A O 1
ATOM 1571 N N . ILE A 1 195 ? 15.282 -7.143 -21.169 1.00 96.38 195 ILE A N 1
ATOM 1572 C CA . ILE A 1 195 ? 15.867 -5.805 -21.041 1.00 96.38 195 ILE A CA 1
ATOM 1573 C C . ILE A 1 195 ? 17.213 -5.820 -21.757 1.00 96.38 195 ILE A C 1
ATOM 1575 O O . ILE A 1 195 ? 18.074 -6.624 -21.400 1.00 96.38 195 ILE A O 1
ATOM 1579 N N . GLN A 1 196 ? 17.393 -4.969 -22.761 1.00 95.94 196 GLN A N 1
ATOM 1580 C CA . GLN A 1 196 ? 18.593 -4.923 -23.596 1.00 95.94 196 GLN A CA 1
ATOM 1581 C C . GLN A 1 196 ? 19.235 -3.537 -23.521 1.00 95.94 196 GLN A C 1
ATOM 1583 O O . GLN A 1 196 ? 18.547 -2.532 -23.657 1.00 95.94 196 GLN A O 1
ATOM 1588 N N . ILE A 1 197 ? 20.553 -3.489 -23.320 1.00 94.69 197 ILE A N 1
ATOM 1589 C CA . ILE A 1 197 ? 21.321 -2.247 -23.422 1.00 94.69 197 ILE A CA 1
ATOM 1590 C C . ILE A 1 197 ? 21.659 -2.029 -24.893 1.00 94.69 197 ILE A C 1
ATOM 1592 O O . ILE A 1 197 ? 22.229 -2.910 -25.539 1.00 94.69 197 ILE A O 1
ATOM 1596 N N . ASN A 1 198 ? 21.345 -0.844 -25.408 1.00 92.12 198 ASN A N 1
ATOM 1597 C CA . ASN A 1 198 ? 21.806 -0.425 -26.722 1.00 92.12 198 ASN A CA 1
ATOM 1598 C C . ASN A 1 198 ? 23.244 0.108 -26.614 1.00 92.12 198 ASN A C 1
ATOM 1600 O O . ASN A 1 198 ? 23.461 1.270 -26.276 1.00 92.12 198 ASN A O 1
ATOM 1604 N N . LEU A 1 199 ? 24.222 -0.772 -26.838 1.00 91.75 199 LEU A N 1
ATOM 1605 C CA . LEU A 1 199 ? 25.646 -0.445 -26.843 1.00 91.75 199 LEU A CA 1
ATOM 1606 C C . LEU A 1 199 ? 26.266 -0.952 -28.147 1.00 91.75 199 LEU A C 1
ATOM 1608 O O . LEU A 1 199 ? 26.201 -2.143 -28.450 1.00 91.75 199 LEU A O 1
ATOM 1612 N N . GLU A 1 200 ? 26.866 -0.048 -28.920 1.00 93.81 200 GLU A N 1
ATOM 1613 C CA . GLU A 1 200 ? 27.439 -0.373 -30.228 1.00 93.81 200 GLU A CA 1
ATOM 1614 C C . GLU A 1 200 ? 28.448 -1.530 -30.127 1.00 93.81 200 GLU A C 1
ATOM 1616 O O . GLU A 1 200 ? 29.345 -1.522 -29.288 1.00 93.81 200 GLU A O 1
ATOM 1621 N N . GLY A 1 201 ? 28.284 -2.549 -30.977 1.00 93.38 201 GLY A N 1
ATOM 1622 C CA . GLY A 1 201 ? 29.166 -3.721 -31.010 1.00 93.38 201 GLY A CA 1
ATOM 1623 C C . GLY A 1 201 ? 28.946 -4.748 -29.891 1.00 93.38 201 GLY A C 1
ATOM 1624 O O . GLY A 1 201 ? 29.672 -5.742 -29.847 1.00 93.38 201 GLY A O 1
ATOM 1625 N N . HIS A 1 202 ? 27.950 -4.563 -29.017 1.00 94.75 202 HIS A N 1
ATOM 1626 C CA . HIS A 1 202 ? 27.702 -5.446 -27.878 1.00 94.75 202 HIS A CA 1
ATOM 1627 C C . HIS A 1 202 ? 26.230 -5.885 -27.774 1.00 94.75 202 HIS A C 1
ATOM 1629 O O . HIS A 1 202 ? 25.322 -5.062 -27.739 1.00 94.75 202 HIS A O 1
ATOM 1635 N N . ASP A 1 203 ? 25.989 -7.197 -27.648 1.00 95.50 203 ASP A N 1
ATOM 1636 C CA . ASP A 1 203 ? 24.663 -7.761 -27.343 1.00 95.50 203 ASP A CA 1
ATOM 1637 C C . ASP A 1 203 ? 24.561 -8.084 -25.844 1.00 95.50 203 ASP A C 1
ATOM 1639 O O . ASP A 1 203 ? 24.936 -9.169 -25.391 1.00 95.50 203 ASP A O 1
ATOM 1643 N N . ILE A 1 204 ? 24.112 -7.108 -25.049 1.00 96.69 204 ILE A N 1
ATOM 1644 C CA . ILE A 1 204 ? 23.991 -7.238 -23.592 1.00 96.69 204 ILE A CA 1
ATOM 1645 C C . ILE A 1 204 ? 22.518 -7.135 -23.202 1.00 96.69 204 ILE A C 1
ATOM 1647 O O . ILE A 1 204 ? 21.907 -6.072 -23.298 1.00 96.69 204 ILE A O 1
ATOM 1651 N N . TRP A 1 205 ? 21.954 -8.232 -22.693 1.00 97.62 205 TRP A N 1
ATOM 1652 C CA . TRP A 1 205 ? 20.574 -8.262 -22.210 1.00 97.62 205 TRP A CA 1
ATOM 1653 C C . TRP A 1 205 ? 20.395 -9.100 -20.938 1.00 97.62 205 TRP A C 1
ATOM 1655 O O . TRP A 1 205 ? 21.269 -9.872 -20.528 1.00 97.62 205 TRP A O 1
ATOM 1665 N N . ARG A 1 206 ? 19.244 -8.924 -20.284 1.00 97.38 206 ARG A N 1
ATOM 1666 C CA . ARG A 1 206 ? 18.771 -9.680 -19.117 1.00 97.38 206 ARG A CA 1
ATOM 1667 C C . ARG A 1 206 ? 17.324 -10.099 -19.334 1.00 97.38 206 ARG A C 1
ATOM 1669 O O . ARG A 1 206 ? 16.568 -9.401 -20.005 1.00 97.38 206 ARG A O 1
ATOM 1676 N N . ARG A 1 207 ? 16.938 -11.243 -18.771 1.00 97.62 207 ARG A N 1
ATOM 1677 C CA . ARG A 1 207 ? 15.542 -11.688 -18.719 1.00 97.62 207 ARG A CA 1
ATOM 1678 C C . ARG A 1 207 ? 15.105 -11.771 -17.271 1.00 97.62 207 ARG A C 1
ATOM 1680 O O . ARG A 1 207 ? 15.777 -12.417 -16.473 1.00 97.62 207 ARG A O 1
ATOM 1687 N N . VAL A 1 208 ? 13.988 -11.128 -16.964 1.00 96.88 208 VAL A N 1
ATOM 1688 C CA . VAL A 1 208 ? 13.437 -11.036 -15.610 1.00 96.88 208 VAL A CA 1
ATOM 1689 C C . VAL A 1 208 ? 11.950 -11.362 -15.627 1.00 96.88 208 VAL A C 1
ATOM 1691 O O . VAL A 1 208 ? 11.272 -11.111 -16.623 1.00 96.88 208 VAL A O 1
ATOM 1694 N N . PHE A 1 209 ? 11.454 -11.919 -14.525 1.00 95.25 209 PHE A N 1
ATOM 1695 C CA . PHE A 1 209 ? 10.024 -12.016 -14.250 1.00 95.25 209 PHE A CA 1
ATOM 1696 C C . PHE A 1 209 ? 9.656 -10.899 -13.283 1.00 95.25 209 PHE A C 1
ATOM 1698 O O . PHE A 1 209 ? 10.272 -10.784 -12.223 1.00 95.25 209 PHE A O 1
ATOM 1705 N N . VAL A 1 210 ? 8.689 -10.069 -13.661 1.00 93.44 210 VAL A N 1
ATOM 1706 C CA . VAL A 1 210 ? 8.280 -8.903 -12.874 1.00 93.44 210 VAL A CA 1
ATOM 1707 C C . VAL A 1 210 ? 6.776 -8.958 -12.636 1.00 93.44 210 VAL A C 1
ATOM 1709 O O . VAL A 1 210 ? 6.037 -9.176 -13.597 1.00 93.44 210 VAL A O 1
ATOM 1712 N N . PRO A 1 211 ? 6.304 -8.768 -11.394 1.00 92.25 211 PRO A N 1
ATOM 1713 C CA . PRO A 1 211 ? 4.877 -8.679 -11.119 1.00 92.25 211 PRO A CA 1
ATOM 1714 C C . PRO A 1 211 ? 4.188 -7.563 -11.906 1.00 92.25 211 PRO A C 1
ATOM 1716 O O . PRO A 1 211 ? 4.720 -6.460 -12.022 1.00 92.25 211 PRO A O 1
ATOM 1719 N N . SER A 1 212 ? 2.993 -7.835 -12.428 1.00 92.19 212 SER A N 1
ATOM 1720 C CA . SER A 1 212 ? 2.220 -6.891 -13.244 1.00 92.19 212 SER A CA 1
ATOM 1721 C C . SER A 1 212 ? 1.847 -5.615 -12.481 1.00 92.19 212 SER A C 1
ATOM 1723 O O . SER A 1 212 ? 1.800 -4.530 -13.063 1.00 92.19 212 SER A O 1
ATOM 1725 N N . THR A 1 213 ? 1.660 -5.738 -11.163 1.00 89.88 213 THR A N 1
ATOM 1726 C CA . THR A 1 213 ? 1.289 -4.648 -10.250 1.00 89.88 213 THR A CA 1
ATOM 1727 C C . THR A 1 213 ? 2.457 -3.736 -9.873 1.00 89.88 213 THR A C 1
ATOM 1729 O O . THR A 1 213 ? 2.247 -2.704 -9.233 1.00 89.88 213 THR A O 1
ATOM 1732 N N . TYR A 1 214 ? 3.696 -4.093 -10.228 1.00 90.81 214 TYR A N 1
ATOM 1733 C CA . TYR A 1 214 ? 4.852 -3.243 -9.947 1.00 90.81 214 TYR A CA 1
ATOM 1734 C C . TYR A 1 214 ? 4.742 -1.921 -10.703 1.00 90.81 214 TYR A C 1
ATOM 1736 O O . TYR A 1 214 ? 4.090 -1.838 -11.739 1.00 90.81 214 TYR A O 1
ATOM 1744 N N . SER A 1 215 ? 5.372 -0.875 -10.174 1.00 92.12 215 SER A N 1
ATOM 1745 C CA . SER A 1 215 ? 5.476 0.407 -10.875 1.00 92.12 215 SER A CA 1
ATOM 1746 C C . SER A 1 215 ? 6.718 0.476 -11.767 1.00 92.12 215 SER A C 1
ATOM 1748 O O . SER A 1 215 ? 7.609 -0.372 -11.668 1.00 92.12 215 SER A O 1
ATOM 1750 N N . PHE A 1 216 ? 6.811 1.496 -12.621 1.00 94.19 216 PHE A N 1
ATOM 1751 C CA . PHE A 1 216 ? 8.014 1.732 -13.429 1.00 94.19 216 PHE A CA 1
ATOM 1752 C C . PHE A 1 216 ? 9.254 2.028 -12.576 1.00 94.19 216 PHE A C 1
ATOM 1754 O O . PHE A 1 216 ? 10.340 1.588 -12.932 1.00 94.19 216 PHE A O 1
ATOM 1761 N N . GLU A 1 217 ? 9.087 2.622 -11.395 1.00 92.50 217 GLU A N 1
ATOM 1762 C CA . GLU A 1 217 ? 10.184 2.784 -10.429 1.00 92.50 217 GLU A CA 1
ATOM 1763 C C . GLU A 1 217 ? 10.713 1.430 -9.927 1.00 92.50 217 GLU A C 1
ATOM 1765 O O . GLU A 1 217 ? 11.917 1.208 -9.794 1.00 92.50 217 GLU A O 1
ATOM 1770 N N . HIS A 1 218 ? 9.812 0.474 -9.671 1.00 91.88 218 HIS A N 1
ATOM 1771 C CA . HIS A 1 218 ? 10.220 -0.883 -9.313 1.00 91.88 218 HIS A CA 1
ATOM 1772 C C . HIS A 1 218 ? 10.954 -1.558 -10.478 1.00 91.88 218 HIS A C 1
ATOM 1774 O O . HIS A 1 218 ? 11.948 -2.248 -10.247 1.00 91.88 218 HIS A O 1
ATOM 1780 N N . LEU A 1 219 ? 10.500 -1.348 -11.720 1.00 95.19 219 LEU A N 1
ATOM 1781 C CA . LEU A 1 219 ? 11.201 -1.833 -12.910 1.00 95.19 219 LEU A CA 1
ATOM 1782 C C . LEU A 1 219 ? 12.596 -1.205 -13.031 1.00 95.19 219 LEU A C 1
ATOM 1784 O O . LEU A 1 219 ? 13.559 -1.935 -13.258 1.00 95.19 219 LEU A O 1
ATOM 1788 N N . HIS A 1 220 ? 12.734 0.104 -12.814 1.00 94.94 220 HIS A N 1
ATOM 1789 C CA . HIS A 1 220 ? 14.032 0.779 -12.773 1.00 94.94 220 HIS A CA 1
ATOM 1790 C C . HIS A 1 220 ? 14.956 0.167 -11.721 1.00 94.94 220 HIS A C 1
ATOM 1792 O O . HIS A 1 220 ? 16.077 -0.221 -12.038 1.00 94.94 220 HIS A O 1
ATOM 1798 N N . ASN A 1 221 ? 14.479 -0.037 -10.492 1.00 93.12 221 ASN A N 1
ATOM 1799 C CA . ASN A 1 221 ? 15.271 -0.678 -9.438 1.00 93.12 221 ASN A CA 1
ATOM 1800 C C . ASN A 1 221 ? 15.716 -2.106 -9.818 1.00 93.12 221 ASN A C 1
ATOM 1802 O O . ASN A 1 221 ? 16.838 -2.521 -9.501 1.00 93.12 221 ASN A O 1
ATOM 1806 N N . ILE A 1 222 ? 14.878 -2.853 -10.547 1.00 95.50 222 ILE A N 1
ATOM 1807 C CA . ILE A 1 222 ? 15.248 -4.159 -11.114 1.00 95.50 222 ILE A CA 1
ATOM 1808 C C . ILE A 1 222 ? 16.354 -3.994 -12.160 1.00 95.50 222 ILE A C 1
ATOM 1810 O O . ILE A 1 222 ? 17.347 -4.716 -12.079 1.00 95.50 222 ILE A O 1
ATOM 1814 N N . ILE A 1 223 ? 16.226 -3.044 -13.095 1.00 96.31 223 ILE A N 1
ATOM 1815 C CA . ILE A 1 223 ? 17.248 -2.728 -14.110 1.00 96.31 223 ILE A CA 1
ATOM 1816 C C . ILE A 1 223 ? 18.583 -2.408 -13.429 1.00 96.31 223 ILE A C 1
ATOM 1818 O O . ILE A 1 223 ? 19.594 -3.035 -13.749 1.00 96.31 223 ILE A O 1
ATOM 1822 N N . GLN A 1 224 ? 18.575 -1.507 -12.441 1.00 96.25 224 GLN A N 1
ATOM 1823 C CA . GLN A 1 224 ? 19.763 -1.149 -11.662 1.00 96.25 224 GLN A CA 1
ATOM 1824 C C . GLN A 1 224 ? 20.429 -2.392 -11.063 1.00 96.25 224 GLN A C 1
ATOM 1826 O O . GLN A 1 224 ? 21.637 -2.576 -11.190 1.00 96.25 224 GLN A O 1
ATOM 1831 N N . THR A 1 225 ? 19.633 -3.290 -10.482 1.00 95.81 225 THR A N 1
ATOM 1832 C CA . THR A 1 225 ? 20.133 -4.517 -9.851 1.00 95.81 225 THR A CA 1
ATOM 1833 C C . THR A 1 225 ? 20.744 -5.487 -10.867 1.00 95.81 225 THR A C 1
ATOM 1835 O O . THR A 1 225 ? 21.851 -5.978 -10.661 1.00 95.81 225 THR A O 1
ATOM 1838 N N . VAL A 1 226 ? 20.057 -5.781 -11.977 1.00 96.94 226 VAL A N 1
ATOM 1839 C CA . VAL A 1 226 ? 20.503 -6.820 -12.931 1.00 96.94 226 VAL A CA 1
ATOM 1840 C C . VAL A 1 226 ? 21.685 -6.396 -13.811 1.00 96.94 226 VAL A C 1
ATOM 1842 O O . VAL A 1 226 ? 22.342 -7.257 -14.414 1.00 96.94 226 VAL A O 1
ATOM 1845 N N . PHE A 1 227 ? 21.962 -5.092 -13.879 1.00 95.75 227 PHE A N 1
ATOM 1846 C CA . PHE A 1 227 ? 23.138 -4.517 -14.537 1.00 95.75 227 PHE A CA 1
ATOM 1847 C C . PHE A 1 227 ? 24.205 -3.999 -13.557 1.00 95.75 227 PHE A C 1
ATOM 1849 O O . PHE A 1 227 ? 25.217 -3.470 -14.009 1.00 95.75 227 PHE A O 1
ATOM 1856 N N . ASP A 1 228 ? 24.016 -4.194 -12.245 1.00 95.38 228 ASP A N 1
ATOM 1857 C CA . ASP A 1 228 ? 24.902 -3.718 -11.167 1.00 95.3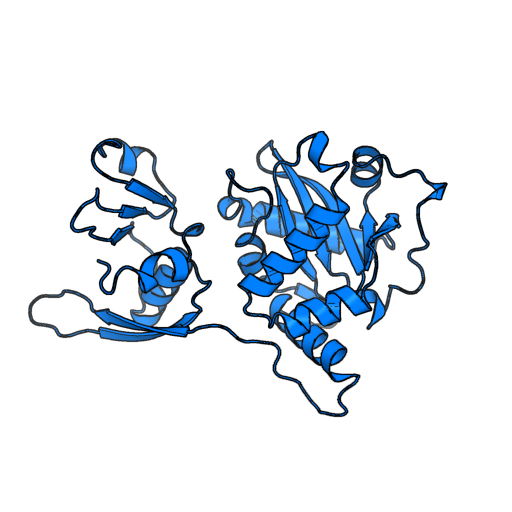8 228 ASP A CA 1
ATOM 1858 C C . ASP A 1 228 ? 25.209 -2.206 -11.226 1.00 95.38 228 ASP A C 1
ATOM 1860 O O . ASP A 1 228 ? 26.304 -1.730 -10.908 1.00 95.38 228 ASP A O 1
ATOM 1864 N N . TRP A 1 229 ? 24.218 -1.420 -11.638 1.00 95.94 229 TRP A N 1
ATOM 1865 C CA . TRP A 1 229 ? 24.290 0.036 -11.636 1.00 95.94 229 TRP A CA 1
ATOM 1866 C C . TRP A 1 229 ? 23.989 0.608 -10.245 1.00 95.94 229 TRP A C 1
ATOM 1868 O O . TRP A 1 229 ? 23.405 -0.044 -9.379 1.00 95.94 229 TRP A O 1
ATOM 1878 N N . LYS A 1 230 ? 24.441 1.844 -10.003 1.00 92.31 230 LYS A N 1
ATOM 1879 C CA . LYS A 1 230 ? 24.411 2.493 -8.677 1.00 92.31 230 LYS A CA 1
ATOM 1880 C C . LYS A 1 230 ? 23.384 3.620 -8.564 1.00 92.31 230 LYS A C 1
ATOM 1882 O O . LYS A 1 230 ? 23.502 4.460 -7.678 1.00 92.31 230 LYS A O 1
ATOM 1887 N N . ASN A 1 231 ? 22.407 3.656 -9.470 1.00 90.38 231 ASN A N 1
ATOM 1888 C CA . ASN A 1 231 ? 21.339 4.654 -9.522 1.00 90.38 231 ASN A CA 1
ATOM 1889 C C . ASN A 1 231 ? 21.856 6.108 -9.449 1.00 90.38 231 ASN A C 1
ATOM 1891 O O . ASN A 1 231 ? 21.321 6.939 -8.725 1.00 90.38 231 ASN A O 1
ATOM 1895 N N . SER A 1 232 ? 22.966 6.397 -10.140 1.00 88.19 232 SER A N 1
ATOM 1896 C CA . SER A 1 232 ? 23.699 7.671 -10.016 1.00 88.19 232 SER A CA 1
ATOM 1897 C C . SER A 1 232 ? 23.313 8.727 -11.058 1.00 88.19 232 SER A C 1
ATOM 1899 O O . SER A 1 232 ? 23.882 9.817 -11.056 1.00 88.19 232 SER A O 1
ATOM 1901 N N . HIS A 1 233 ? 22.386 8.411 -11.963 1.00 86.31 233 HIS A N 1
ATOM 1902 C CA . HIS A 1 233 ? 22.003 9.269 -13.083 1.00 86.31 233 HIS A CA 1
ATOM 1903 C C . HIS A 1 233 ? 20.489 9.350 -13.225 1.00 86.31 233 HIS A C 1
ATOM 1905 O O . HIS A 1 233 ? 19.775 8.415 -12.855 1.00 86.31 233 H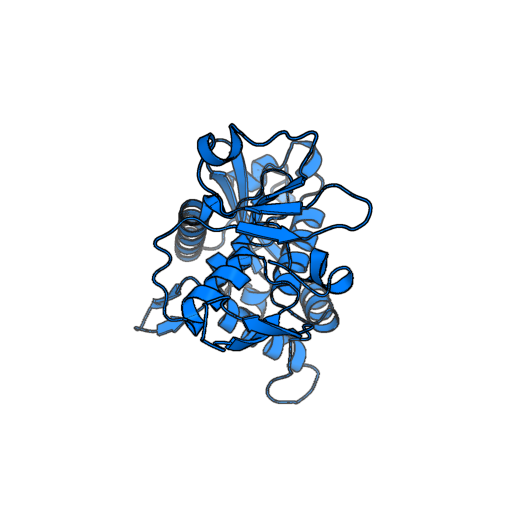IS A O 1
ATOM 1911 N N . LEU A 1 234 ? 20.026 10.462 -13.802 1.00 88.19 234 LEU A N 1
ATOM 1912 C CA . LEU A 1 234 ? 18.624 10.625 -14.148 1.00 88.19 234 LEU A CA 1
ATOM 1913 C C . LEU A 1 234 ? 18.207 9.631 -15.234 1.00 88.19 234 LEU A C 1
ATOM 1915 O O . LEU A 1 234 ? 19.002 9.289 -16.111 1.00 88.19 234 LEU A O 1
ATOM 1919 N N . HIS A 1 235 ? 16.951 9.195 -15.191 1.00 89.75 235 HIS A N 1
ATOM 1920 C CA . HIS A 1 235 ? 16.389 8.271 -16.165 1.00 89.75 235 HIS A CA 1
ATOM 1921 C C . HIS A 1 235 ? 14.900 8.551 -16.409 1.00 89.75 235 HIS A C 1
ATOM 1923 O O . HIS A 1 235 ? 14.238 9.277 -15.665 1.00 89.75 235 HIS A O 1
ATOM 1929 N N . HIS A 1 236 ? 14.389 7.997 -17.501 1.00 91.94 236 HIS A N 1
ATOM 1930 C CA . HIS A 1 236 ? 12.974 7.983 -17.841 1.00 91.94 236 HIS A CA 1
ATOM 1931 C C . HIS A 1 236 ? 12.708 6.816 -18.793 1.00 91.94 236 HIS A C 1
ATOM 1933 O O . HIS A 1 236 ? 13.642 6.292 -19.393 1.00 91.94 236 HIS A O 1
ATOM 1939 N N . PHE A 1 237 ? 11.437 6.471 -18.957 1.00 92.94 237 PHE A N 1
ATOM 1940 C CA . PHE A 1 237 ? 10.957 5.531 -19.961 1.00 92.94 237 PHE A CA 1
ATOM 1941 C C . PHE A 1 237 ? 10.119 6.270 -21.003 1.00 92.94 237 PHE A C 1
ATOM 1943 O O . PHE A 1 237 ? 9.420 7.238 -20.679 1.00 92.94 237 PHE A O 1
ATOM 1950 N N . VAL A 1 238 ? 10.149 5.802 -22.245 1.00 91.31 238 VAL A N 1
ATOM 1951 C CA . VAL A 1 238 ? 9.354 6.319 -23.356 1.00 91.31 238 VAL A CA 1
ATOM 1952 C C . VAL A 1 238 ? 8.496 5.202 -23.929 1.00 91.31 238 VAL A C 1
ATOM 1954 O O . VAL A 1 238 ? 8.975 4.146 -24.335 1.00 91.31 238 VAL A O 1
ATOM 1957 N N . VAL A 1 239 ? 7.195 5.466 -23.990 1.00 90.50 239 VAL A N 1
ATOM 1958 C CA . VAL A 1 239 ? 6.217 4.619 -24.667 1.00 90.50 239 VAL A CA 1
ATOM 1959 C C . VAL A 1 239 ? 5.764 5.342 -25.928 1.00 90.50 239 VAL A C 1
ATOM 1961 O O . VAL A 1 239 ? 5.021 6.330 -25.861 1.00 90.50 239 VAL A O 1
ATOM 1964 N N . GLU A 1 240 ? 6.208 4.850 -27.082 1.00 85.25 240 GLU A N 1
ATOM 1965 C CA . GLU A 1 240 ? 5.766 5.358 -28.378 1.00 85.25 240 GLU A CA 1
ATOM 1966 C C . GLU A 1 240 ? 4.308 4.958 -28.640 1.00 85.25 240 GLU A C 1
ATOM 1968 O O . GLU A 1 240 ? 3.903 3.809 -28.448 1.00 85.25 240 GLU A O 1
ATOM 1973 N N . LYS A 1 241 ? 3.487 5.918 -29.079 1.00 79.75 241 LYS A N 1
ATOM 1974 C CA . LYS A 1 241 ? 2.081 5.678 -29.422 1.00 79.75 241 LYS A CA 1
ATOM 1975 C C . LYS A 1 241 ? 1.865 6.054 -30.884 1.00 79.75 241 LYS A C 1
ATOM 1977 O O . LYS A 1 241 ? 1.911 7.227 -31.221 1.00 79.75 241 LYS A O 1
ATOM 1982 N N . ALA A 1 242 ? 1.575 5.075 -31.740 1.00 66.44 242 ALA A N 1
ATOM 1983 C CA . ALA A 1 242 ? 1.484 5.278 -33.193 1.00 66.44 242 ALA A CA 1
ATOM 1984 C C . ALA A 1 242 ? 0.497 6.385 -33.640 1.00 66.44 242 ALA A C 1
ATOM 1986 O O . ALA A 1 242 ? 0.697 6.993 -34.685 1.00 66.44 242 ALA A O 1
ATOM 1987 N N . GLU A 1 243 ? -0.551 6.668 -32.855 1.00 67.81 243 GLU A N 1
ATOM 1988 C CA . GLU A 1 243 ? -1.604 7.650 -33.185 1.00 67.81 243 GLU A CA 1
ATOM 1989 C C . GLU A 1 243 ? -1.814 8.719 -32.095 1.00 67.81 243 GLU A C 1
ATOM 1991 O O . GLU A 1 243 ? -2.798 9.461 -32.110 1.00 67.81 243 GLU A O 1
ATOM 1996 N N . LYS A 1 244 ? -0.935 8.776 -31.089 1.00 74.25 244 LYS A N 1
ATOM 1997 C CA . LYS A 1 244 ? -1.053 9.701 -29.953 1.00 74.25 244 LYS A CA 1
ATOM 1998 C C . LYS A 1 244 ? 0.310 10.270 -29.589 1.00 74.25 244 LYS A C 1
ATOM 2000 O O . LYS A 1 244 ? 1.342 9.761 -30.001 1.00 74.25 244 LYS A O 1
ATOM 2005 N N . ARG A 1 245 ? 0.300 11.298 -28.746 1.00 80.69 245 ARG A N 1
ATOM 2006 C CA . ARG A 1 245 ? 1.513 11.817 -28.112 1.00 80.69 245 ARG A CA 1
ATOM 2007 C C . ARG A 1 245 ? 2.269 10.689 -27.397 1.00 80.69 245 ARG A C 1
ATOM 2009 O O . ARG A 1 245 ? 1.610 9.868 -26.731 1.00 80.69 245 ARG A O 1
ATOM 2016 N N . PRO A 1 246 ? 3.608 10.632 -27.500 1.00 85.19 246 PRO A N 1
ATOM 2017 C CA . PRO A 1 246 ? 4.394 9.683 -26.727 1.00 85.19 246 PRO A CA 1
ATOM 2018 C C . PRO A 1 246 ? 4.140 9.902 -25.232 1.00 85.19 246 PRO A C 1
ATOM 2020 O O . PRO A 1 246 ? 3.849 11.015 -24.787 1.00 85.19 246 PRO A O 1
ATOM 2023 N N . LEU A 1 247 ? 4.203 8.821 -24.457 1.00 87.38 247 LEU A N 1
ATOM 2024 C CA . LEU A 1 247 ? 4.143 8.895 -23.000 1.00 87.38 247 LEU A CA 1
ATOM 2025 C C . LEU A 1 247 ? 5.557 8.789 -22.445 1.00 87.38 247 LEU A C 1
ATOM 2027 O O . LEU A 1 247 ? 6.215 7.768 -22.627 1.00 87.38 247 LEU A O 1
ATOM 2031 N N . LYS A 1 248 ? 5.986 9.825 -21.730 1.00 89.00 248 LYS A N 1
ATOM 2032 C CA . LYS A 1 248 ? 7.224 9.834 -20.963 1.00 89.00 248 LYS A CA 1
ATOM 2033 C C . LYS A 1 248 ? 6.911 9.513 -19.504 1.00 89.00 248 LYS A C 1
ATOM 2035 O O . LYS A 1 248 ? 6.122 10.204 -18.858 1.00 89.00 248 LYS A O 1
ATOM 2040 N N . ILE A 1 249 ? 7.515 8.453 -18.986 1.00 90.62 249 ILE A N 1
ATOM 2041 C CA . ILE A 1 249 ? 7.402 8.054 -17.584 1.00 90.62 249 ILE A CA 1
ATOM 2042 C C . ILE A 1 249 ? 8.709 8.456 -16.911 1.00 90.62 249 ILE A C 1
ATOM 2044 O O . ILE A 1 249 ? 9.756 7.886 -17.201 1.00 90.62 249 ILE A O 1
ATOM 2048 N N . VAL A 1 250 ? 8.667 9.496 -16.088 1.00 88.31 250 VAL A N 1
ATOM 2049 C CA . VAL A 1 250 ? 9.867 10.160 -15.567 1.00 88.31 250 VAL A CA 1
ATOM 2050 C C . VAL A 1 250 ? 10.116 9.797 -14.1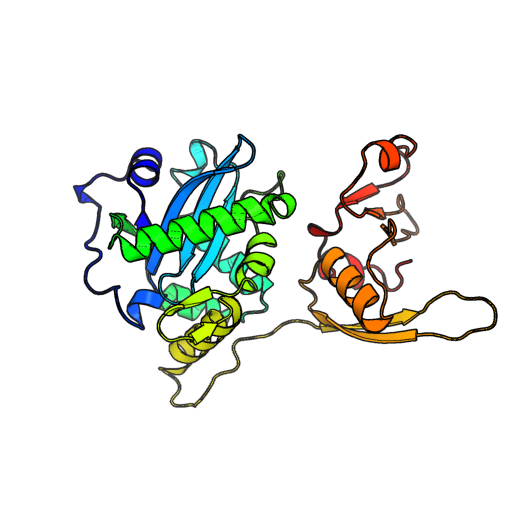15 1.00 88.31 250 VAL A C 1
ATOM 2052 O O . VAL A 1 250 ? 9.165 9.594 -13.350 1.00 88.31 250 VAL A O 1
ATOM 2055 N N . MET A 1 251 ? 11.396 9.760 -13.743 1.00 85.50 251 MET A N 1
ATOM 2056 C CA . MET A 1 251 ? 11.776 9.716 -12.342 1.00 85.50 251 MET A CA 1
ATOM 2057 C C . MET A 1 251 ? 11.431 11.022 -11.642 1.00 85.50 251 MET A C 1
ATOM 2059 O O . MET A 1 251 ? 11.446 12.099 -12.243 1.00 85.50 251 MET A O 1
ATOM 2063 N N . ASP A 1 252 ? 11.113 10.923 -10.361 1.00 71.88 252 ASP A N 1
ATOM 2064 C CA . ASP A 1 252 ? 10.686 12.075 -9.592 1.00 71.88 252 ASP A CA 1
ATOM 2065 C C . ASP A 1 252 ? 11.892 12.834 -9.038 1.00 71.88 252 ASP A C 1
ATOM 2067 O O . ASP A 1 252 ? 12.359 12.564 -7.939 1.00 71.88 252 ASP A O 1
ATOM 2071 N N . ALA A 1 253 ? 12.432 13.746 -9.843 1.00 54.31 253 ALA A N 1
ATOM 2072 C CA . ALA A 1 253 ? 13.174 14.917 -9.388 1.00 54.31 253 ALA A CA 1
ATOM 2073 C C . ALA A 1 253 ? 13.552 15.773 -10.598 1.00 54.31 253 ALA A C 1
ATOM 2075 O O . ALA A 1 253 ? 14.392 15.373 -11.400 1.00 54.31 253 ALA A O 1
ATOM 2076 N N . ASP A 1 254 ? 12.914 16.941 -10.676 1.00 56.41 254 ASP A N 1
ATOM 2077 C CA . ASP A 1 254 ? 13.465 18.240 -11.085 1.00 56.41 254 ASP A CA 1
ATOM 2078 C C . ASP A 1 254 ? 12.475 19.007 -11.986 1.00 56.41 254 ASP A C 1
ATOM 2080 O O . ASP A 1 254 ? 12.254 18.619 -13.136 1.00 56.41 254 ASP A O 1
ATOM 2084 N N . PRO A 1 255 ? 11.862 20.101 -11.495 1.00 56.38 255 PRO A N 1
ATOM 2085 C CA . PRO A 1 255 ? 11.114 21.034 -12.334 1.00 56.38 255 PRO A CA 1
ATOM 2086 C C . PRO A 1 255 ? 11.902 21.508 -13.567 1.00 56.38 255 PRO A C 1
ATOM 2088 O O . PRO A 1 255 ? 11.290 21.713 -14.613 1.00 56.38 255 PRO A O 1
ATOM 2091 N N . GLU A 1 256 ? 13.234 21.615 -13.485 1.00 55.81 256 GLU A N 1
ATOM 2092 C CA . GLU A 1 256 ? 14.096 22.013 -14.609 1.00 55.81 256 GLU A CA 1
ATOM 2093 C C . GLU A 1 256 ? 14.130 20.943 -15.718 1.00 55.81 256 GLU A C 1
ATOM 2095 O O . GLU A 1 256 ? 14.189 21.271 -16.903 1.00 55.81 256 GLU A O 1
ATOM 2100 N N . ALA A 1 257 ? 13.982 19.654 -15.378 1.00 57.28 257 ALA A N 1
ATOM 2101 C CA . ALA A 1 257 ? 13.886 18.575 -16.369 1.00 57.28 257 ALA A CA 1
ATOM 2102 C C . ALA A 1 257 ? 12.565 18.603 -17.167 1.00 57.28 257 ALA A C 1
ATOM 2104 O O . ALA A 1 257 ? 12.462 17.967 -18.222 1.00 57.28 257 ALA A O 1
ATOM 2105 N N . LEU A 1 258 ? 11.561 19.334 -16.670 1.00 60.06 258 LEU A N 1
ATOM 2106 C CA . LEU A 1 258 ? 10.257 19.535 -17.303 1.00 60.06 258 LEU A CA 1
ATOM 2107 C C . LEU A 1 258 ? 10.125 20.914 -17.973 1.00 60.06 258 LEU A C 1
ATOM 2109 O O . LEU A 1 258 ? 9.212 21.098 -18.772 1.00 60.06 258 LEU A O 1
ATOM 2113 N N . GLU A 1 259 ? 11.028 21.860 -17.688 1.00 56.94 259 GLU A N 1
ATOM 2114 C CA . GLU A 1 259 ? 10.947 23.265 -18.127 1.00 56.94 259 GLU A CA 1
ATOM 2115 C C . GLU A 1 259 ? 10.975 23.429 -19.658 1.00 56.94 259 GLU A C 1
ATOM 2117 O O . GLU A 1 259 ? 10.414 24.381 -20.196 1.00 56.94 259 GLU A O 1
ATOM 2122 N N . TYR A 1 260 ? 11.561 22.462 -20.368 1.00 60.03 260 TYR A N 1
ATOM 2123 C CA . TYR A 1 260 ? 11.672 22.458 -21.831 1.00 60.03 260 TYR A CA 1
ATOM 2124 C C . TYR A 1 260 ? 10.728 21.468 -22.527 1.00 60.03 260 TYR A C 1
ATOM 2126 O O . TYR A 1 260 ? 10.864 21.251 -23.731 1.00 60.03 260 TYR A O 1
ATOM 2134 N N . ILE A 1 261 ? 9.805 20.828 -21.799 1.00 67.19 261 ILE A N 1
ATOM 2135 C CA . ILE A 1 261 ? 8.858 19.880 -22.396 1.00 67.19 261 ILE A CA 1
ATOM 2136 C C . ILE A 1 261 ? 7.542 20.596 -22.672 1.00 67.19 261 ILE A C 1
ATOM 2138 O O . ILE A 1 261 ? 6.909 21.095 -21.746 1.00 67.19 261 ILE A O 1
ATOM 2142 N N . ASP A 1 262 ? 7.109 20.599 -23.934 1.00 70.12 262 ASP A N 1
ATOM 2143 C CA . ASP A 1 262 ? 5.784 21.091 -24.296 1.00 70.12 262 ASP A CA 1
ATOM 2144 C C . ASP A 1 262 ? 4.706 20.078 -23.844 1.00 70.12 262 ASP A C 1
ATOM 2146 O O . ASP A 1 262 ? 4.634 18.962 -24.381 1.00 70.12 262 ASP A O 1
ATOM 2150 N N . PRO A 1 263 ? 3.849 20.423 -22.860 1.00 67.38 263 PRO A N 1
ATOM 2151 C CA . PRO A 1 263 ? 2.767 19.547 -22.414 1.00 67.38 263 PRO A CA 1
ATOM 2152 C C . PRO A 1 263 ? 1.695 19.320 -23.497 1.00 67.38 263 PRO A C 1
ATOM 2154 O O . PRO A 1 263 ? 0.863 18.415 -23.368 1.00 67.38 263 PRO A O 1
ATOM 2157 N N . GLU A 1 264 ? 1.688 20.107 -24.577 1.00 74.50 264 GLU A N 1
ATOM 2158 C CA . GLU A 1 264 ? 0.844 19.877 -25.751 1.00 74.50 264 GLU A CA 1
ATOM 2159 C C . GLU A 1 264 ? 1.406 18.804 -26.700 1.00 74.50 264 GLU A C 1
ATOM 2161 O O . GLU A 1 264 ? 0.651 18.272 -27.518 1.00 74.50 264 GLU A O 1
ATOM 2166 N N . GLU A 1 265 ? 2.669 18.398 -26.546 1.00 80.00 265 GLU A N 1
ATOM 2167 C CA . GLU A 1 265 ? 3.332 17.421 -27.421 1.00 80.00 265 GLU A CA 1
ATOM 2168 C C . GLU A 1 265 ? 3.576 16.058 -26.756 1.00 80.00 265 GLU A C 1
ATOM 2170 O O . GLU A 1 265 ? 3.584 15.039 -27.450 1.00 80.00 265 GLU A O 1
ATOM 2175 N N . ILE A 1 266 ? 3.716 15.998 -25.424 1.00 80.25 266 ILE A N 1
ATOM 2176 C CA . ILE A 1 266 ? 4.102 14.778 -24.689 1.00 80.25 266 ILE A CA 1
ATOM 2177 C C . ILE A 1 266 ? 3.230 14.576 -23.441 1.00 80.25 266 ILE A C 1
ATOM 2179 O O . ILE A 1 266 ? 3.048 15.490 -22.641 1.00 80.25 266 ILE A O 1
ATOM 2183 N N . ASP A 1 267 ? 2.738 13.349 -23.232 1.00 84.69 267 ASP A N 1
ATOM 2184 C CA . ASP A 1 267 ? 2.097 12.972 -21.965 1.00 84.69 267 ASP A CA 1
ATOM 2185 C C . ASP A 1 267 ? 3.181 12.611 -20.938 1.00 84.69 267 ASP A C 1
ATOM 2187 O O . ASP A 1 267 ? 4.054 11.796 -21.235 1.00 84.69 267 ASP A O 1
ATOM 2191 N N . ILE A 1 268 ? 3.113 13.147 -19.715 1.00 85.25 268 ILE A N 1
ATOM 2192 C CA . ILE A 1 268 ? 4.105 12.881 -18.660 1.00 85.25 268 ILE A CA 1
ATOM 2193 C C . ILE A 1 268 ? 3.435 12.216 -17.459 1.00 85.25 268 ILE A C 1
ATOM 2195 O O . ILE A 1 268 ? 2.391 12.671 -16.991 1.00 85.25 268 ILE A O 1
ATOM 2199 N N . ARG A 1 269 ? 4.034 11.140 -16.939 1.00 87.69 269 ARG A N 1
ATOM 2200 C CA . ARG A 1 269 ? 3.612 10.487 -15.687 1.00 87.69 269 ARG A CA 1
ATOM 2201 C C . ARG A 1 269 ? 4.816 10.167 -14.805 1.00 87.69 269 ARG A C 1
ATOM 2203 O O . ARG A 1 269 ? 5.899 9.898 -15.311 1.00 87.69 269 ARG A O 1
ATOM 2210 N N . GLN A 1 270 ? 4.617 10.163 -13.490 1.00 87.50 270 GLN A N 1
ATOM 2211 C CA . GLN A 1 270 ? 5.661 9.802 -12.527 1.00 87.50 270 GLN A CA 1
ATOM 2212 C C . GLN A 1 270 ? 5.771 8.285 -12.386 1.00 87.50 270 GLN A C 1
ATOM 2214 O O . GLN A 1 270 ? 4.774 7.610 -12.123 1.00 87.50 270 GLN A O 1
ATOM 2219 N N . GLU A 1 271 ? 6.984 7.752 -12.507 1.00 90.88 271 GLU A N 1
ATOM 2220 C CA . GLU A 1 271 ? 7.243 6.308 -12.539 1.00 90.88 271 GLU A CA 1
ATOM 2221 C C . GLU A 1 271 ? 6.714 5.528 -11.334 1.00 90.88 271 GLU A C 1
ATOM 2223 O O . GLU A 1 271 ? 6.244 4.399 -11.483 1.00 90.88 271 GLU A O 1
ATOM 2228 N N . ARG A 1 272 ? 6.716 6.145 -10.150 1.00 87.50 272 ARG A N 1
ATOM 2229 C CA . ARG A 1 272 ? 6.238 5.535 -8.907 1.00 87.50 272 ARG A CA 1
ATOM 2230 C C . ARG A 1 272 ? 4.734 5.266 -8.905 1.00 87.50 272 ARG A C 1
ATOM 2232 O O . ARG A 1 272 ? 4.276 4.411 -8.154 1.00 87.50 272 ARG A O 1
ATOM 2239 N N . PHE A 1 273 ? 3.971 5.961 -9.756 1.00 87.50 273 PHE A N 1
ATOM 2240 C CA . PHE A 1 273 ? 2.508 5.879 -9.803 1.00 87.50 273 PHE A CA 1
ATOM 2241 C C . PHE A 1 273 ? 1.950 5.159 -11.037 1.00 87.50 273 PHE A C 1
ATOM 2243 O O . PHE A 1 273 ? 0.739 4.927 -11.105 1.00 87.50 273 PHE A O 1
ATOM 2250 N N . VAL A 1 274 ? 2.802 4.751 -11.980 1.00 90.38 274 VAL A N 1
ATOM 2251 C CA . VAL A 1 274 ? 2.401 3.996 -13.178 1.00 90.38 274 VAL A CA 1
ATOM 2252 C C . VAL A 1 274 ? 2.695 2.517 -12.976 1.00 90.38 274 VAL A C 1
ATOM 2254 O O . VAL A 1 274 ? 3.864 2.156 -12.877 1.00 90.38 274 VAL A O 1
ATOM 2257 N N . ALA A 1 275 ? 1.667 1.666 -12.948 1.00 91.56 275 ALA A N 1
ATOM 2258 C CA . ALA A 1 275 ? 1.866 0.217 -12.894 1.00 91.56 275 ALA A CA 1
ATOM 2259 C C . ALA A 1 275 ? 2.241 -0.364 -14.271 1.00 91.56 275 ALA A C 1
ATOM 2261 O O . ALA A 1 275 ? 1.801 0.140 -15.309 1.00 91.56 275 ALA A O 1
ATOM 2262 N N . LEU A 1 276 ? 3.016 -1.452 -14.292 1.00 93.25 276 LEU A N 1
ATOM 2263 C CA . LEU A 1 276 ? 3.426 -2.146 -15.517 1.00 93.25 276 LEU A CA 1
ATOM 2264 C C . LEU A 1 276 ? 2.201 -2.637 -16.308 1.00 93.25 276 LEU A C 1
ATOM 2266 O O . LEU A 1 276 ? 2.139 -2.472 -17.528 1.00 93.25 276 LEU A O 1
ATOM 2270 N N . GLU A 1 277 ? 1.183 -3.147 -15.615 1.00 92.00 277 GLU A N 1
ATOM 2271 C CA . GLU A 1 277 ? -0.087 -3.586 -16.210 1.00 92.00 277 GLU A CA 1
ATOM 2272 C C . GLU A 1 277 ? -0.927 -2.468 -16.843 1.00 92.00 277 GLU A C 1
ATOM 2274 O O . GLU A 1 277 ? -1.804 -2.737 -17.661 1.00 92.00 277 GLU A O 1
ATOM 2279 N N . GLU A 1 278 ? -0.653 -1.196 -16.541 1.00 90.88 278 GLU A N 1
ATOM 2280 C CA . GLU A 1 278 ? -1.319 -0.083 -17.227 1.00 90.88 278 GLU A CA 1
ATOM 2281 C C . GLU A 1 278 ? -0.780 0.113 -18.660 1.00 90.88 278 GLU A C 1
ATOM 2283 O O . GLU A 1 278 ? -1.485 0.681 -19.512 1.00 90.88 278 GLU A O 1
ATOM 2288 N N . ILE A 1 279 ? 0.450 -0.361 -18.918 1.00 92.44 279 ILE A N 1
ATOM 2289 C CA . ILE A 1 279 ? 1.229 -0.110 -20.138 1.00 92.44 279 ILE A CA 1
ATOM 2290 C C . ILE A 1 279 ? 1.418 -1.380 -20.978 1.00 92.44 279 ILE A C 1
ATOM 2292 O O . ILE A 1 279 ? 0.969 -1.413 -22.124 1.00 92.44 279 ILE A O 1
ATOM 2296 N N . PHE A 1 280 ? 2.030 -2.437 -20.436 1.00 90.25 280 PHE A N 1
ATOM 2297 C CA . PHE A 1 280 ? 2.442 -3.613 -21.220 1.00 90.25 280 PHE A CA 1
ATOM 2298 C C . PHE A 1 280 ? 1.320 -4.382 -21.940 1.00 90.25 280 PHE A C 1
ATOM 2300 O O . PHE A 1 280 ? 1.601 -4.964 -22.986 1.00 90.25 280 PHE A O 1
ATOM 2307 N N . PRO A 1 281 ? 0.041 -4.371 -21.503 1.00 87.88 281 PRO A N 1
ATOM 2308 C CA . PRO A 1 281 ? -1.032 -4.969 -22.303 1.00 87.88 281 PRO A CA 1
ATOM 2309 C C . PRO A 1 281 ? -1.283 -4.270 -23.647 1.00 87.88 281 PRO A C 1
ATOM 2311 O O . PRO A 1 281 ? -1.948 -4.833 -24.513 1.00 87.88 281 PRO A O 1
ATOM 2314 N N . LYS A 1 282 ? -0.812 -3.027 -23.810 1.00 86.38 282 LYS A N 1
ATOM 2315 C CA . LYS A 1 282 ? -1.051 -2.186 -24.996 1.00 86.38 282 LYS A CA 1
ATOM 2316 C C . LYS A 1 282 ? 0.205 -1.967 -25.834 1.00 86.38 282 LYS A C 1
ATOM 2318 O O . LYS A 1 282 ? 0.085 -1.627 -27.006 1.00 86.38 282 LYS A O 1
ATOM 2323 N N . PHE A 1 283 ? 1.382 -2.130 -25.234 1.00 82.94 283 PHE A N 1
ATOM 2324 C CA . PHE A 1 283 ? 2.667 -1.807 -25.844 1.00 82.94 283 PHE A CA 1
ATOM 2325 C C . PHE A 1 283 ? 3.661 -2.932 -25.560 1.00 82.94 283 PHE A C 1
ATOM 2327 O O . PHE A 1 283 ? 3.884 -3.289 -24.404 1.00 82.94 283 PHE A O 1
ATOM 2334 N N . SER A 1 2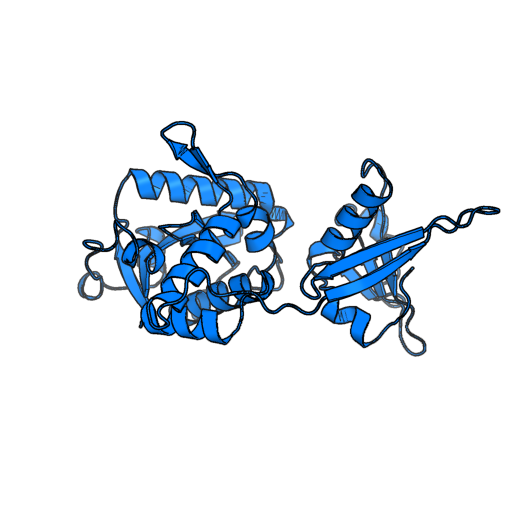84 ? 4.245 -3.498 -26.615 1.00 75.62 284 SER A N 1
ATOM 2335 C CA . SER A 1 284 ? 5.220 -4.592 -26.516 1.00 75.62 284 SER A CA 1
ATOM 2336 C C . SER A 1 284 ? 6.663 -4.111 -26.370 1.00 75.62 284 SER A C 1
ATOM 2338 O O . SER A 1 284 ? 7.522 -4.897 -25.980 1.00 75.62 284 SER A O 1
ATOM 2340 N N . GLU A 1 285 ? 6.928 -2.842 -26.683 1.00 82.06 285 GLU A N 1
ATOM 2341 C CA . GLU A 1 285 ? 8.253 -2.227 -26.627 1.00 82.06 285 GLU A CA 1
ATOM 2342 C C . GLU A 1 285 ? 8.181 -0.904 -25.861 1.00 82.06 285 GLU A C 1
ATOM 2344 O O . GLU A 1 285 ? 7.233 -0.129 -26.009 1.00 82.06 285 GLU A O 1
ATOM 2349 N N . ILE A 1 286 ? 9.174 -0.691 -25.001 1.00 84.62 286 ILE A N 1
ATOM 2350 C CA . ILE A 1 286 ? 9.368 0.512 -24.192 1.00 84.62 286 ILE A CA 1
ATOM 2351 C C . ILE A 1 286 ? 10.858 0.825 -24.257 1.00 84.62 286 ILE A C 1
ATOM 2353 O O . ILE A 1 286 ? 11.674 -0.093 -24.120 1.00 84.62 286 ILE A O 1
ATOM 2357 N N . ILE A 1 287 ? 11.183 2.096 -24.486 1.00 83.75 287 ILE A N 1
ATOM 2358 C CA . ILE A 1 287 ? 12.558 2.605 -24.555 1.00 83.75 287 ILE A CA 1
ATOM 2359 C C . ILE A 1 287 ? 12.944 3.194 -23.203 1.00 83.75 287 ILE A C 1
ATOM 2361 O O . ILE A 1 287 ? 12.120 3.953 -22.643 1.00 83.75 287 ILE A O 1
#

pLDDT: mean 90.57, std 9.91, range [53.47, 98.62]

Organism: NCBI:txid2599694

InterPro domains:
  IPR012912 Plasmid pRiA4b, Orf3-like domain [PF07929] (190-280)
  IPR012912 Plasmid pRiA4b, Orf3-like domain [PTHR41878] (189-243)
  IPR024047 MM3350-like superfamily [G3DSA:3.10.290.30] (188-286)
  IPR024047 MM3350-like superfamily [SSF159941] (190-248)
  IPR053864 Domain of unknown function DUF6933 [PF22016] (2-164)